Protein AF-A0A164J7E2-F1 (afdb_monomer)

Structure (mmCIF, N/CA/C/O backbone):
data_AF-A0A164J7E2-F1
#
_entry.id   AF-A0A164J7E2-F1
#
loop_
_atom_site.group_PDB
_atom_site.id
_atom_site.type_symbol
_atom_site.label_atom_id
_atom_site.label_alt_id
_atom_site.label_comp_id
_atom_site.label_asym_id
_atom_site.label_entity_id
_atom_site.label_seq_id
_atom_site.pdbx_PDB_ins_code
_atom_site.Cartn_x
_atom_site.Cartn_y
_atom_site.Cartn_z
_atom_site.occupancy
_atom_site.B_iso_or_equiv
_atom_site.auth_seq_id
_atom_site.auth_comp_id
_atom_site.auth_asym_id
_atom_site.auth_atom_id
_atom_site.pdbx_PDB_model_num
ATOM 1 N N . MET A 1 1 ? 14.884 -13.771 1.945 1.00 51.38 1 MET A N 1
ATOM 2 C CA . MET A 1 1 ? 15.454 -13.353 0.646 1.00 51.38 1 MET A CA 1
ATOM 3 C C . MET A 1 1 ? 16.962 -13.498 0.748 1.00 51.38 1 MET A C 1
ATOM 5 O O . MET A 1 1 ? 17.575 -12.821 1.556 1.00 51.38 1 MET A O 1
ATOM 9 N N . SER A 1 2 ? 17.540 -14.481 0.060 1.00 50.62 2 SER A N 1
ATOM 10 C CA . SER A 1 2 ? 18.939 -14.895 0.243 1.00 50.62 2 SER A CA 1
ATOM 11 C C . SER A 1 2 ? 19.849 -14.176 -0.755 1.00 50.62 2 SER A C 1
ATOM 13 O O . SER A 1 2 ? 19.930 -14.617 -1.896 1.00 50.62 2 SER A O 1
ATOM 15 N N . GLY A 1 3 ? 20.509 -13.084 -0.353 1.00 62.22 3 GLY A N 1
ATOM 16 C CA . GLY A 1 3 ? 21.633 -12.474 -1.091 1.00 62.22 3 GLY A CA 1
ATOM 17 C C . GLY A 1 3 ? 21.361 -12.003 -2.530 1.00 62.22 3 GLY A C 1
ATOM 18 O O . GLY A 1 3 ? 22.309 -11.760 -3.272 1.00 62.22 3 GLY A O 1
ATOM 19 N N . LYS A 1 4 ? 20.093 -11.903 -2.953 1.00 75.19 4 LYS A N 1
ATOM 20 C CA . LYS A 1 4 ? 19.704 -11.430 -4.291 1.00 75.19 4 LYS A CA 1
ATOM 21 C C . LYS A 1 4 ? 19.742 -9.901 -4.333 1.00 75.19 4 LYS A C 1
ATOM 23 O O . LYS A 1 4 ? 19.302 -9.250 -3.388 1.00 75.19 4 LYS A O 1
ATOM 28 N N . LEU A 1 5 ? 20.228 -9.335 -5.437 1.00 79.31 5 LEU A N 1
ATOM 29 C CA . LEU A 1 5 ? 20.336 -7.887 -5.608 1.00 79.31 5 LEU A CA 1
ATOM 30 C C . LEU A 1 5 ? 18.949 -7.233 -5.698 1.00 79.31 5 LEU A C 1
ATOM 32 O O . LEU A 1 5 ? 18.083 -7.663 -6.462 1.00 79.31 5 LEU A O 1
ATOM 36 N N . VAL A 1 6 ? 18.767 -6.147 -4.950 1.00 82.56 6 VAL A N 1
ATOM 37 C CA . VAL A 1 6 ? 17.617 -5.250 -5.060 1.00 82.56 6 VAL A CA 1
ATOM 38 C C . VAL A 1 6 ? 18.150 -3.865 -5.387 1.00 82.56 6 VAL A C 1
ATOM 40 O O . VAL A 1 6 ? 18.946 -3.313 -4.636 1.00 82.56 6 VAL A O 1
ATOM 43 N N . SER A 1 7 ? 17.711 -3.293 -6.506 1.00 83.81 7 SER A N 1
ATOM 44 C CA . SER A 1 7 ? 18.141 -1.960 -6.924 1.00 83.81 7 SER A CA 1
ATOM 45 C C . SER A 1 7 ? 16.985 -1.162 -7.511 1.00 83.81 7 SER A C 1
ATOM 47 O O . SER A 1 7 ? 16.140 -1.700 -8.228 1.00 83.81 7 SER A O 1
ATOM 49 N N . TRP A 1 8 ? 16.982 0.147 -7.252 1.00 87.06 8 TRP A N 1
ATOM 50 C CA . TRP A 1 8 ? 16.060 1.080 -7.901 1.00 87.06 8 TRP A CA 1
ATOM 51 C C . TRP A 1 8 ? 16.302 1.177 -9.413 1.00 87.06 8 TRP A C 1
ATOM 53 O O . TRP A 1 8 ? 15.359 1.390 -10.172 1.00 87.06 8 TRP A O 1
ATOM 63 N N . THR A 1 9 ? 17.534 0.926 -9.868 1.00 88.12 9 THR A N 1
ATOM 64 C CA . THR A 1 9 ? 17.877 0.917 -11.300 1.00 88.12 9 THR A CA 1
ATOM 65 C C . THR A 1 9 ? 17.051 -0.107 -12.075 1.00 88.12 9 THR A C 1
ATOM 67 O O . THR A 1 9 ? 16.649 0.163 -13.202 1.00 88.12 9 THR A O 1
ATOM 70 N N . HIS A 1 10 ? 16.689 -1.236 -11.451 1.00 88.62 10 HIS A N 1
ATOM 71 C CA . HIS A 1 10 ? 15.801 -2.229 -12.060 1.00 88.62 10 HIS A CA 1
ATOM 72 C C . HIS A 1 10 ? 14.439 -1.621 -12.429 1.00 88.62 10 HIS A C 1
ATOM 74 O O . HIS A 1 10 ? 13.878 -1.944 -13.471 1.00 88.62 10 HIS A O 1
ATOM 80 N N . VAL A 1 11 ? 13.907 -0.721 -11.596 1.00 89.38 11 VAL A N 1
ATOM 81 C CA . VAL A 1 11 ? 12.614 -0.053 -11.820 1.00 89.38 11 VAL A CA 1
ATOM 82 C C . VAL A 1 11 ? 12.722 0.993 -12.931 1.00 89.38 11 VAL A C 1
ATOM 84 O O . VAL A 1 11 ? 11.822 1.102 -13.763 1.00 89.38 11 VAL A O 1
ATOM 87 N N . GLU A 1 12 ? 13.826 1.741 -12.974 1.00 90.19 12 GLU A N 1
ATOM 88 C CA . GLU A 1 12 ? 14.102 2.712 -14.041 1.00 90.19 12 GLU A CA 1
ATOM 89 C C . GLU A 1 12 ? 14.220 2.019 -15.403 1.00 90.19 12 GLU A C 1
ATOM 91 O O . GLU A 1 12 ? 13.608 2.451 -16.383 1.00 90.19 12 GLU A O 1
ATOM 96 N N . GLU A 1 13 ? 14.939 0.896 -15.453 1.00 89.38 13 GLU A N 1
ATOM 97 C CA . GLU A 1 13 ? 15.078 0.077 -16.655 1.00 89.38 13 GLU A CA 1
ATOM 98 C C . GLU A 1 13 ? 13.760 -0.564 -17.089 1.00 89.38 13 GLU A C 1
ATOM 100 O O . GLU A 1 13 ? 13.445 -0.570 -18.284 1.00 89.38 13 GLU A O 1
ATOM 105 N N . LEU A 1 14 ? 12.965 -1.057 -16.134 1.00 89.31 14 LEU A N 1
ATOM 106 C CA . LEU A 1 14 ? 11.624 -1.576 -16.390 1.00 89.31 14 LEU A CA 1
ATOM 107 C C . LEU A 1 14 ? 10.741 -0.511 -17.043 1.00 89.31 14 LEU A C 1
ATOM 109 O O . LEU A 1 14 ? 10.098 -0.772 -18.058 1.00 89.31 14 LEU A O 1
ATOM 113 N N . PHE A 1 15 ? 10.742 0.703 -16.489 1.00 89.31 15 PHE A N 1
ATOM 114 C CA . PHE A 1 15 ? 9.940 1.809 -16.997 1.00 89.31 15 PHE A CA 1
ATOM 115 C C . PHE A 1 15 ? 10.389 2.267 -18.389 1.00 89.31 15 PHE A C 1
ATOM 117 O O . PHE A 1 15 ? 9.543 2.505 -19.254 1.00 89.31 15 PHE A O 1
ATOM 124 N N . ALA A 1 16 ? 11.700 2.372 -18.622 1.00 87.81 16 ALA A N 1
ATOM 125 C CA . ALA A 1 16 ? 12.252 2.736 -19.926 1.00 87.81 16 ALA A CA 1
ATOM 126 C C . ALA A 1 16 ? 11.895 1.698 -20.999 1.00 87.81 16 ALA A C 1
ATOM 128 O O . ALA A 1 16 ? 11.473 2.065 -22.096 1.00 87.81 16 ALA A O 1
ATOM 129 N N . THR A 1 17 ? 12.003 0.413 -20.653 1.00 86.25 17 THR A N 1
ATOM 130 C CA . THR A 1 17 ? 11.639 -0.706 -21.528 1.00 86.25 17 THR A CA 1
ATOM 131 C C . THR A 1 17 ? 10.149 -0.667 -21.861 1.00 86.25 17 THR A C 1
ATOM 133 O O . THR A 1 17 ? 9.793 -0.560 -23.034 1.00 86.25 17 THR A O 1
ATOM 136 N N . ASP A 1 18 ? 9.274 -0.649 -20.850 1.00 84.31 18 ASP A N 1
ATOM 137 C CA . ASP A 1 18 ? 7.820 -0.695 -21.052 1.00 84.31 18 ASP A CA 1
ATOM 138 C C . ASP A 1 18 ? 7.307 0.522 -21.838 1.00 84.31 18 ASP A C 1
ATOM 140 O O . ASP A 1 18 ? 6.465 0.388 -22.728 1.00 84.31 18 ASP A O 1
ATOM 144 N N . SER A 1 19 ? 7.875 1.705 -21.581 1.00 80.44 19 SER A N 1
ATOM 145 C CA . SER A 1 19 ? 7.527 2.950 -22.282 1.00 80.44 19 SER A CA 1
ATOM 146 C C . SER A 1 19 ? 7.999 3.003 -23.732 1.00 80.44 19 SER A C 1
ATOM 148 O O . SER A 1 19 ? 7.447 3.772 -24.517 1.00 80.44 19 SER A O 1
ATOM 150 N N . SER A 1 20 ? 9.008 2.209 -24.093 1.00 75.25 20 SER A N 1
ATOM 151 C CA . SER A 1 20 ? 9.518 2.130 -25.465 1.00 75.25 20 SER A CA 1
ATOM 152 C C . SER A 1 20 ? 8.748 1.142 -26.350 1.00 75.25 20 SER A C 1
ATOM 154 O O . SER A 1 20 ? 8.968 1.114 -27.562 1.00 75.25 20 SER A O 1
ATOM 156 N N . THR A 1 21 ? 7.813 0.373 -25.777 1.00 67.50 21 THR A N 1
ATOM 157 C CA . THR A 1 21 ? 7.003 -0.613 -26.503 1.00 67.50 21 THR A CA 1
ATOM 158 C C . THR A 1 21 ? 6.198 0.045 -27.627 1.00 67.50 21 THR A C 1
ATOM 160 O O . THR A 1 21 ? 5.387 0.955 -27.419 1.00 67.50 21 THR A O 1
ATOM 163 N N . VAL A 1 22 ? 6.427 -0.429 -28.854 1.00 53.50 22 VAL A N 1
ATOM 164 C CA . VAL A 1 22 ? 5.832 0.122 -30.075 1.00 53.50 22 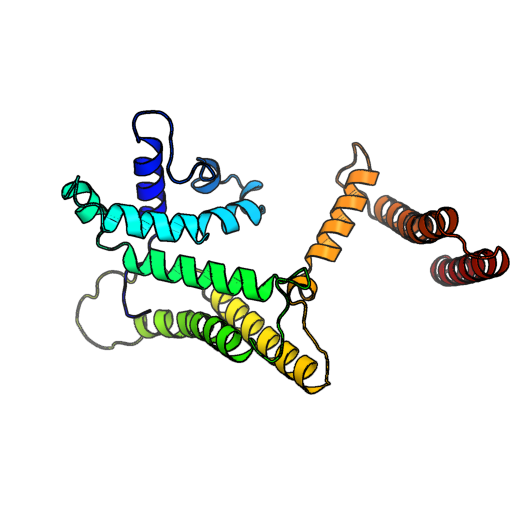VAL A CA 1
ATOM 165 C C . VAL A 1 22 ? 4.319 -0.107 -30.067 1.00 53.50 22 VAL A C 1
ATOM 167 O O . VAL A 1 22 ? 3.852 -1.240 -30.011 1.00 53.50 22 VAL A O 1
ATOM 170 N N . GLY A 1 23 ? 3.546 0.980 -30.147 1.00 58.81 23 GLY A N 1
ATOM 171 C CA . GLY A 1 23 ? 2.079 0.940 -30.231 1.00 58.81 23 GLY A CA 1
ATOM 172 C C . GLY A 1 23 ? 1.333 1.598 -29.067 1.00 58.81 23 GLY A C 1
ATOM 173 O O . GLY A 1 23 ? 0.106 1.613 -29.084 1.00 58.81 23 GLY A O 1
ATOM 174 N N . GLY A 1 24 ? 2.034 2.156 -28.070 1.00 60.53 24 GLY A N 1
ATOM 175 C CA . GLY A 1 24 ? 1.408 2.868 -26.941 1.00 60.53 24 GLY A CA 1
ATOM 176 C C . GLY A 1 24 ? 0.642 1.967 -25.962 1.00 60.53 24 GLY A C 1
ATOM 177 O O . GLY A 1 24 ? 0.014 2.460 -25.028 1.00 60.53 24 GLY A O 1
ATOM 178 N N . LEU A 1 25 ? 0.702 0.650 -26.165 1.00 64.06 25 LEU A N 1
ATOM 179 C CA . LEU A 1 25 ? 0.149 -0.377 -25.289 1.00 64.06 25 LEU A CA 1
ATOM 180 C C . LEU A 1 25 ? 1.228 -0.794 -24.285 1.00 64.06 25 LEU A C 1
ATOM 182 O O . LEU A 1 25 ? 1.896 -1.808 -24.456 1.00 64.06 25 LEU A O 1
ATOM 186 N N . GLN A 1 26 ? 1.413 0.032 -23.258 1.00 70.56 26 GLN A N 1
ATOM 187 C CA . GLN A 1 26 ? 2.272 -0.286 -22.115 1.00 70.56 26 GLN A CA 1
ATOM 188 C C . GLN A 1 26 ? 1.666 -1.444 -21.315 1.00 70.56 26 GLN A C 1
ATOM 190 O O . GLN A 1 26 ? 0.463 -1.425 -21.023 1.00 70.56 26 GLN A O 1
ATOM 195 N N . ALA A 1 27 ? 2.483 -2.423 -20.916 1.00 71.31 27 ALA A N 1
ATOM 196 C CA . ALA A 1 27 ? 2.014 -3.528 -20.084 1.00 71.31 27 ALA A CA 1
ATOM 197 C C . ALA A 1 27 ? 1.620 -3.034 -18.681 1.00 71.31 27 ALA A C 1
ATOM 199 O O . ALA A 1 27 ? 0.690 -3.572 -18.074 1.00 71.31 27 ALA A O 1
ATOM 200 N N . CYS A 1 28 ? 2.252 -1.958 -18.189 1.00 72.44 28 CYS A N 1
ATOM 201 C CA . CYS A 1 28 ? 1.842 -1.274 -16.968 1.00 72.44 28 CYS A CA 1
ATOM 202 C C . CYS A 1 28 ? 1.452 0.189 -17.224 1.00 72.44 28 CYS A C 1
ATOM 204 O O . CYS A 1 28 ? 2.167 1.125 -16.873 1.00 72.44 28 CYS A O 1
ATOM 206 N N . SER A 1 29 ? 0.235 0.407 -17.728 1.00 72.44 29 SER A N 1
ATOM 207 C CA . SER A 1 29 ? -0.301 1.747 -18.034 1.00 72.44 29 SER A CA 1
ATOM 208 C C . SER A 1 29 ? -0.429 2.704 -16.832 1.00 72.44 29 SER A C 1
ATOM 210 O O . SER A 1 29 ? -0.828 3.856 -16.996 1.00 72.44 29 SER A O 1
ATOM 212 N N . ARG A 1 30 ? -0.204 2.220 -15.603 1.00 77.31 30 ARG A N 1
ATOM 213 C CA . ARG A 1 30 ? -0.284 3.027 -14.374 1.00 77.31 30 ARG A CA 1
ATOM 214 C C . ARG A 1 30 ? 1.047 3.678 -14.020 1.00 77.31 30 ARG A C 1
ATOM 216 O O . ARG A 1 30 ? 1.038 4.717 -13.363 1.00 77.31 30 ARG A O 1
ATOM 223 N N . LEU A 1 31 ? 2.165 3.100 -14.458 1.00 84.19 31 LEU A N 1
ATOM 224 C CA . LEU A 1 31 ? 3.473 3.695 -14.237 1.00 84.19 31 LEU A CA 1
ATOM 225 C C . LEU A 1 31 ? 3.649 4.890 -15.172 1.00 84.19 31 LEU A C 1
ATOM 227 O O . LEU A 1 31 ? 3.428 4.830 -16.375 1.00 84.19 31 LEU A O 1
ATOM 231 N N . THR A 1 32 ? 4.048 6.008 -14.586 1.00 85.31 32 THR A N 1
ATOM 232 C CA . THR A 1 32 ? 4.283 7.276 -15.283 1.00 85.31 32 THR A CA 1
ATOM 233 C C . THR A 1 32 ? 5.601 7.866 -14.794 1.00 85.31 32 THR A C 1
ATOM 235 O O . THR A 1 32 ? 6.064 7.472 -13.720 1.00 85.31 32 THR A O 1
ATOM 238 N N . PRO A 1 33 ? 6.187 8.862 -15.483 1.00 87.19 33 PRO A N 1
ATOM 239 C CA . PRO A 1 33 ? 7.458 9.458 -15.058 1.00 87.19 33 PRO A CA 1
ATOM 240 C C . PRO A 1 33 ? 7.441 9.998 -13.619 1.00 87.19 33 PRO A C 1
ATOM 242 O O . PRO A 1 33 ? 8.465 10.020 -12.945 1.00 87.19 33 PRO A O 1
ATOM 245 N N . VAL A 1 34 ? 6.260 10.379 -13.118 1.00 90.19 34 VAL A N 1
ATOM 246 C CA . VAL A 1 34 ? 6.045 10.850 -11.741 1.00 90.19 34 VAL A CA 1
ATOM 247 C C . VAL A 1 34 ? 6.335 9.769 -10.690 1.00 90.19 34 VAL A C 1
ATOM 249 O O . VAL A 1 34 ? 6.686 10.101 -9.561 1.00 90.19 34 VAL A O 1
ATOM 252 N N . HIS A 1 35 ? 6.200 8.491 -11.045 1.00 89.62 35 HIS A N 1
ATOM 253 C CA . HIS A 1 35 ? 6.513 7.366 -10.162 1.00 89.62 35 HIS A CA 1
ATOM 254 C C . HIS A 1 35 ? 8.020 7.158 -10.002 1.00 89.62 35 HIS A C 1
ATOM 256 O O . HIS A 1 35 ? 8.469 6.764 -8.930 1.00 89.62 35 HIS A O 1
ATOM 262 N N . ILE A 1 36 ? 8.785 7.442 -11.058 1.00 89.81 36 ILE A N 1
ATOM 263 C CA . ILE A 1 36 ? 10.236 7.250 -11.087 1.00 89.81 36 ILE A CA 1
ATOM 264 C C . ILE A 1 36 ? 10.955 8.471 -10.507 1.00 89.81 36 ILE A C 1
ATOM 266 O O . ILE A 1 36 ? 11.858 8.346 -9.682 1.00 89.81 36 ILE A O 1
ATOM 270 N N . HIS A 1 37 ? 10.506 9.669 -10.884 1.00 89.44 37 HIS A N 1
ATOM 271 C CA . HIS A 1 37 ? 11.103 10.935 -10.464 1.00 89.44 37 HIS A CA 1
ATOM 272 C C . HIS A 1 37 ? 10.055 11.859 -9.813 1.00 89.44 37 HIS A C 1
ATOM 274 O O . HIS A 1 37 ? 9.650 12.867 -10.403 1.00 89.44 37 HIS A O 1
ATOM 280 N N . PRO A 1 38 ? 9.588 11.538 -8.590 1.00 90.38 38 PRO A N 1
ATOM 281 C CA . PRO A 1 38 ? 8.583 12.336 -7.901 1.00 90.38 38 PRO A CA 1
ATOM 282 C C . PRO A 1 38 ? 9.152 13.665 -7.382 1.00 90.38 38 PRO A C 1
ATOM 284 O O . PRO A 1 38 ? 10.222 13.729 -6.770 1.00 90.38 38 PRO A O 1
ATOM 287 N N . THR A 1 39 ? 8.374 14.738 -7.523 1.00 91.88 39 THR A N 1
ATOM 288 C CA . THR A 1 39 ? 8.617 16.012 -6.824 1.00 91.88 39 THR A CA 1
ATOM 289 C C . THR A 1 39 ? 8.418 15.868 -5.309 1.00 91.88 39 THR A C 1
ATOM 291 O O . THR A 1 39 ? 7.776 14.932 -4.837 1.00 91.88 39 THR A O 1
ATOM 294 N N . ASN A 1 40 ? 8.891 16.835 -4.515 1.00 88.81 40 ASN A N 1
ATOM 295 C CA . ASN A 1 40 ? 8.758 16.797 -3.049 1.00 88.81 40 ASN A CA 1
ATOM 296 C C . ASN A 1 40 ? 7.308 16.636 -2.560 1.00 88.81 40 ASN A C 1
ATOM 298 O O . ASN A 1 40 ? 7.068 15.935 -1.584 1.00 88.81 40 ASN A O 1
ATOM 302 N N . MET A 1 41 ? 6.333 17.242 -3.246 1.00 84.12 41 MET A N 1
ATOM 303 C CA . MET A 1 41 ? 4.918 17.050 -2.906 1.00 84.12 41 MET A CA 1
ATOM 304 C C . MET A 1 41 ? 4.416 15.654 -3.290 1.00 84.12 41 MET A C 1
ATOM 306 O O . MET A 1 41 ? 3.614 15.069 -2.570 1.00 84.12 41 MET A O 1
ATOM 310 N N . GLN A 1 42 ? 4.896 15.110 -4.409 1.00 89.25 42 GLN A N 1
ATOM 311 C CA . GLN A 1 42 ? 4.522 13.779 -4.890 1.00 89.25 42 GLN A CA 1
ATOM 312 C C . GLN A 1 42 ? 5.135 12.659 -4.042 1.00 89.25 42 GLN A C 1
ATOM 314 O O . GLN A 1 42 ? 4.490 11.632 -3.877 1.00 89.25 42 GLN A O 1
ATOM 319 N N . LYS A 1 43 ? 6.303 12.869 -3.417 1.00 88.00 43 LYS A N 1
ATOM 320 C CA . LYS A 1 43 ? 6.893 11.920 -2.450 1.00 88.00 43 LYS A CA 1
ATOM 321 C C . LYS A 1 43 ? 5.972 11.614 -1.264 1.00 88.00 43 LYS A C 1
ATOM 323 O O . LYS A 1 43 ? 6.035 10.527 -0.709 1.00 88.00 43 LYS A O 1
ATOM 328 N N . MET A 1 44 ? 5.089 12.549 -0.905 1.00 85.06 44 MET A N 1
ATOM 329 C CA . MET A 1 44 ? 4.095 12.361 0.158 1.00 85.06 44 MET A CA 1
ATOM 330 C C . MET A 1 44 ? 2.840 11.608 -0.311 1.00 85.06 44 MET A C 1
ATOM 332 O O . MET A 1 44 ? 1.951 11.332 0.491 1.00 85.06 44 MET A O 1
ATOM 336 N N . ASN A 1 45 ? 2.723 11.298 -1.605 1.00 89.00 45 ASN A N 1
ATOM 337 C CA . ASN A 1 45 ? 1.576 10.587 -2.146 1.00 89.00 45 ASN A CA 1
ATOM 338 C C . ASN A 1 45 ? 1.798 9.072 -2.075 1.00 89.00 45 ASN A C 1
ATOM 340 O O . ASN A 1 45 ? 2.384 8.469 -2.975 1.00 89.00 45 ASN A O 1
ATOM 344 N N . VAL A 1 46 ? 1.241 8.456 -1.032 1.00 89.38 46 VAL A N 1
ATOM 345 C CA . VAL A 1 46 ? 1.293 7.003 -0.798 1.00 89.38 46 VAL A CA 1
ATOM 346 C C . VAL A 1 46 ? 0.758 6.203 -1.992 1.00 89.38 46 VAL A C 1
ATOM 348 O O . VAL A 1 46 ? 1.245 5.110 -2.260 1.00 89.38 46 VAL A O 1
ATOM 351 N N . SER A 1 47 ? -0.189 6.749 -2.766 1.00 90.69 47 SER A N 1
ATOM 352 C CA . SER A 1 47 ? -0.711 6.060 -3.952 1.00 90.69 47 SER A CA 1
ATOM 353 C C . SER A 1 47 ? 0.345 5.858 -5.036 1.00 90.69 47 SER A C 1
ATOM 355 O O . SER A 1 47 ? 0.241 4.878 -5.766 1.00 90.69 47 SER A O 1
ATOM 357 N N . LEU A 1 48 ? 1.320 6.762 -5.181 1.00 92.12 48 LEU A N 1
ATOM 358 C CA . LEU A 1 48 ? 2.395 6.585 -6.163 1.00 92.12 48 LEU A CA 1
ATOM 359 C C . LEU A 1 48 ? 3.320 5.450 -5.717 1.00 92.12 48 LEU A C 1
ATOM 361 O O . LEU A 1 48 ? 3.596 4.540 -6.491 1.00 92.12 48 LEU A O 1
ATOM 365 N N . ALA A 1 49 ? 3.722 5.448 -4.444 1.00 91.69 49 ALA A N 1
ATOM 366 C CA . ALA A 1 49 ? 4.558 4.387 -3.886 1.00 91.69 49 ALA A CA 1
ATOM 367 C C . ALA A 1 49 ? 3.877 3.008 -3.975 1.00 91.69 49 ALA A C 1
ATOM 369 O O . ALA A 1 49 ? 4.485 2.051 -4.448 1.00 91.69 49 ALA A O 1
ATOM 370 N N . ALA A 1 50 ? 2.593 2.920 -3.609 1.00 92.56 50 ALA A N 1
ATOM 371 C CA . ALA A 1 50 ? 1.824 1.677 -3.683 1.00 92.56 50 ALA A CA 1
ATOM 372 C C . ALA A 1 50 ? 1.667 1.151 -5.122 1.00 92.56 50 ALA A C 1
ATOM 374 O O . ALA A 1 50 ? 1.589 -0.054 -5.331 1.00 92.56 50 ALA A O 1
ATOM 375 N N . GLN A 1 51 ? 1.625 2.035 -6.126 1.00 92.62 51 GLN A N 1
ATOM 376 C CA . GLN A 1 51 ? 1.568 1.622 -7.532 1.00 92.62 51 GLN A CA 1
ATOM 377 C C . GLN A 1 51 ? 2.907 1.057 -8.020 1.00 92.62 51 GLN A C 1
ATOM 379 O O . GLN A 1 51 ? 2.902 0.051 -8.731 1.00 92.62 51 GLN A O 1
ATOM 384 N N . VAL A 1 52 ? 4.036 1.647 -7.607 1.00 92.69 52 VAL A N 1
ATOM 385 C CA . VAL A 1 52 ? 5.379 1.122 -7.921 1.00 92.69 52 VAL A CA 1
ATOM 386 C C . VAL A 1 52 ? 5.586 -0.254 -7.302 1.00 92.69 52 VAL A C 1
ATOM 388 O O . VAL A 1 52 ? 5.995 -1.179 -7.992 1.00 92.69 52 VAL A O 1
ATOM 391 N N . LEU A 1 53 ? 5.252 -0.406 -6.022 1.00 92.00 53 LEU A N 1
ATOM 392 C CA . LEU A 1 53 ? 5.466 -1.636 -5.253 1.00 92.00 53 LEU A CA 1
ATOM 393 C C . LEU A 1 53 ? 4.333 -2.656 -5.437 1.00 92.00 53 LEU A C 1
ATOM 395 O O . LEU A 1 53 ? 4.098 -3.481 -4.565 1.00 92.00 53 LEU A O 1
ATOM 399 N N . SER A 1 54 ? 3.589 -2.576 -6.541 1.00 93.38 54 SER A N 1
ATOM 400 C CA . SER A 1 54 ? 2.406 -3.407 -6.758 1.00 93.38 54 SER A CA 1
ATOM 401 C C . SER A 1 54 ? 2.743 -4.767 -7.364 1.00 93.38 54 SER A C 1
ATOM 403 O O . SER A 1 54 ? 3.721 -4.933 -8.099 1.00 93.38 54 SER A O 1
ATOM 405 N N . LYS A 1 55 ? 1.839 -5.732 -7.166 1.00 93.25 55 LYS A N 1
ATOM 406 C CA . LYS A 1 55 ? 1.930 -7.056 -7.798 1.00 93.25 55 LYS A CA 1
ATOM 407 C C . LYS A 1 55 ? 2.065 -6.996 -9.325 1.00 93.25 55 LYS A C 1
ATOM 409 O O . LYS A 1 55 ? 2.841 -7.757 -9.888 1.00 93.25 55 LYS A O 1
ATOM 414 N N . SER A 1 56 ? 1.377 -6.065 -9.994 1.00 92.50 56 SER A N 1
ATOM 415 C CA . SER A 1 56 ? 1.482 -5.906 -11.453 1.00 92.50 56 SER A CA 1
ATOM 416 C C . SER A 1 56 ? 2.887 -5.529 -11.921 1.00 92.50 56 SER A C 1
ATOM 418 O O . SER A 1 56 ? 3.306 -5.963 -12.988 1.00 92.50 56 SER A O 1
ATOM 420 N N . VAL A 1 57 ? 3.624 -4.744 -11.131 1.00 92.06 57 VAL A N 1
ATOM 421 C CA . VAL A 1 57 ? 5.008 -4.371 -11.455 1.00 92.06 57 VAL A CA 1
ATOM 422 C C . VAL A 1 57 ? 5.944 -5.555 -11.216 1.00 92.06 57 VAL A C 1
ATOM 424 O O . VAL A 1 57 ? 6.804 -5.836 -12.047 1.00 92.06 57 VAL A O 1
ATOM 427 N N . ALA A 1 58 ? 5.728 -6.314 -10.139 1.00 93.19 58 ALA A N 1
ATOM 428 C CA . ALA A 1 58 ? 6.465 -7.552 -9.895 1.00 93.19 58 ALA A CA 1
ATOM 429 C C . ALA A 1 58 ? 6.237 -8.603 -11.001 1.00 93.19 58 ALA A C 1
ATOM 431 O O . ALA A 1 58 ? 7.176 -9.245 -11.469 1.00 93.19 58 ALA A O 1
ATOM 432 N N . ASP A 1 59 ? 4.999 -8.751 -11.472 1.00 91.62 59 ASP A N 1
ATOM 433 C CA . ASP A 1 59 ? 4.673 -9.649 -12.582 1.00 91.62 59 ASP A CA 1
ATOM 434 C C . ASP A 1 59 ? 5.312 -9.187 -13.901 1.00 91.62 59 ASP A C 1
ATOM 436 O O . ASP A 1 59 ? 5.690 -10.025 -14.719 1.00 91.62 59 ASP A O 1
ATOM 440 N N . LEU A 1 60 ? 5.514 -7.878 -14.084 1.00 90.25 60 LEU A N 1
ATOM 441 C CA . LEU A 1 60 ? 6.200 -7.335 -15.253 1.00 90.25 60 LEU A CA 1
ATOM 442 C C . LEU A 1 60 ? 7.701 -7.665 -15.257 1.00 90.25 60 LEU A C 1
ATOM 444 O O . LEU A 1 60 ? 8.233 -8.052 -16.297 1.00 90.25 60 LEU A O 1
ATOM 448 N N . PHE A 1 61 ? 8.370 -7.606 -14.098 1.00 91.56 61 PHE A N 1
ATOM 449 C CA . PHE A 1 61 ? 9.745 -8.110 -13.963 1.00 91.56 61 PHE A CA 1
ATOM 450 C C . PHE A 1 61 ? 9.842 -9.581 -14.377 1.00 91.56 61 PHE A C 1
ATOM 452 O O . PHE A 1 61 ? 10.724 -9.967 -15.147 1.00 91.56 61 PHE A O 1
ATOM 459 N N . ARG A 1 62 ? 8.893 -10.407 -13.921 1.00 91.25 62 ARG A N 1
ATOM 460 C CA . ARG A 1 62 ? 8.831 -11.821 -14.301 1.00 91.25 62 ARG A CA 1
ATOM 461 C C . ARG A 1 62 ? 8.592 -12.008 -15.796 1.00 91.25 62 ARG A C 1
ATOM 463 O O . ARG A 1 62 ? 9.226 -12.876 -16.397 1.00 91.25 62 ARG A O 1
ATOM 470 N N . TYR A 1 63 ? 7.684 -11.230 -16.379 1.00 89.81 63 TYR A N 1
ATOM 471 C CA . TYR A 1 63 ? 7.360 -11.282 -17.802 1.00 89.81 63 TYR A CA 1
ATOM 472 C C . TYR A 1 63 ? 8.605 -11.029 -18.656 1.00 89.81 63 TYR A C 1
ATOM 474 O O . TYR A 1 63 ? 8.994 -11.905 -19.425 1.00 89.81 63 TYR A O 1
ATOM 482 N N . TYR A 1 64 ? 9.307 -9.912 -18.441 1.00 87.94 64 TYR A N 1
ATOM 483 C CA . TYR A 1 64 ? 10.496 -9.585 -19.234 1.00 87.94 64 TYR A CA 1
ATOM 484 C C . TYR A 1 64 ? 11.656 -10.562 -19.022 1.00 87.94 64 TYR A C 1
ATOM 486 O O . TYR A 1 64 ? 12.360 -10.884 -19.974 1.00 87.94 64 TYR A O 1
ATOM 494 N N . ARG A 1 65 ? 11.818 -11.115 -17.815 1.00 89.06 65 ARG A N 1
ATOM 495 C CA . ARG A 1 65 ? 12.842 -12.135 -17.540 1.00 89.06 65 ARG A CA 1
ATOM 496 C C . ARG A 1 65 ? 12.545 -13.494 -18.191 1.00 89.06 65 ARG A C 1
ATOM 498 O O . ARG A 1 65 ? 13.468 -14.259 -18.446 1.00 89.06 65 ARG A O 1
ATOM 505 N N . THR A 1 66 ? 11.273 -13.832 -18.417 1.00 87.31 66 THR A N 1
ATOM 506 C CA . THR A 1 66 ? 10.853 -15.134 -18.988 1.00 87.31 66 THR A CA 1
ATOM 507 C C . THR A 1 66 ? 10.498 -15.070 -20.475 1.00 87.31 66 THR A C 1
ATOM 509 O O . THR A 1 66 ? 10.190 -16.098 -21.083 1.00 87.31 66 THR A O 1
ATOM 512 N N . GLN A 1 67 ? 10.579 -13.882 -21.074 1.00 81.62 67 GLN A N 1
ATOM 513 C CA . GLN A 1 67 ? 10.367 -13.657 -22.496 1.00 81.62 67 GLN A CA 1
ATOM 514 C C . GLN A 1 67 ? 11.369 -14.484 -23.319 1.00 81.62 67 GLN A C 1
ATOM 516 O O . GLN A 1 67 ? 12.578 -14.385 -23.135 1.00 81.62 67 GLN A O 1
ATOM 521 N N . THR A 1 68 ? 10.868 -15.306 -24.244 1.00 76.19 68 THR A N 1
ATOM 522 C CA . THR A 1 68 ? 11.717 -16.137 -25.127 1.00 76.19 68 THR A CA 1
ATOM 523 C C . THR A 1 68 ? 12.011 -15.455 -26.470 1.00 76.19 68 THR A C 1
ATOM 525 O O . THR A 1 68 ? 12.949 -15.832 -27.163 1.00 76.19 68 THR A O 1
ATOM 528 N N . GLU A 1 69 ? 11.219 -14.445 -26.838 1.00 79.06 69 GLU A N 1
ATOM 529 C CA . GLU A 1 69 ? 11.315 -13.749 -28.129 1.00 79.06 69 GLU A CA 1
ATOM 530 C C . GLU A 1 69 ? 12.536 -12.822 -28.231 1.00 79.06 69 GLU A C 1
ATOM 532 O O . GLU A 1 69 ? 13.052 -12.623 -29.328 1.00 79.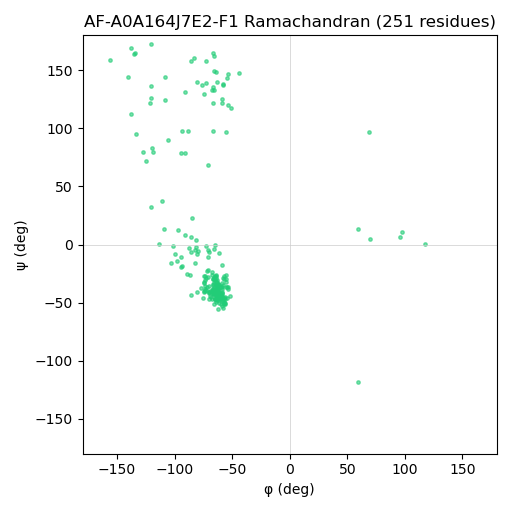06 69 GLU A O 1
ATOM 537 N N . ASP A 1 70 ? 13.022 -12.300 -27.101 1.00 80.56 70 ASP A N 1
ATOM 538 C CA . ASP A 1 70 ? 14.183 -11.409 -27.034 1.00 80.56 70 ASP A CA 1
ATOM 539 C C . ASP A 1 70 ? 15.144 -11.850 -25.907 1.00 80.56 70 ASP A C 1
ATOM 541 O O . ASP A 1 70 ? 14.951 -11.499 -24.736 1.00 80.56 70 ASP A O 1
ATOM 545 N N . PRO A 1 71 ? 16.180 -12.644 -26.240 1.00 80.56 71 PRO A N 1
ATOM 546 C CA . PRO A 1 71 ? 17.166 -13.112 -25.270 1.00 80.56 71 PRO A CA 1
ATOM 547 C C . PRO A 1 71 ? 18.023 -11.994 -24.663 1.00 80.56 71 PRO A C 1
ATOM 549 O O . PRO A 1 71 ? 18.488 -12.145 -23.532 1.00 80.56 71 PRO A O 1
ATOM 552 N N . GLU A 1 72 ? 18.245 -10.885 -25.380 1.00 83.62 72 GLU A N 1
ATOM 553 C CA . GLU A 1 72 ? 19.003 -9.747 -24.845 1.00 83.62 72 GLU A CA 1
ATOM 554 C C . GLU A 1 72 ? 18.192 -9.042 -23.761 1.00 83.62 72 GLU A C 1
ATOM 556 O O . GLU A 1 72 ? 18.719 -8.733 -22.691 1.00 83.62 72 GLU A O 1
ATOM 561 N N . LEU A 1 73 ? 16.889 -8.867 -23.988 1.00 82.75 73 LEU A N 1
ATOM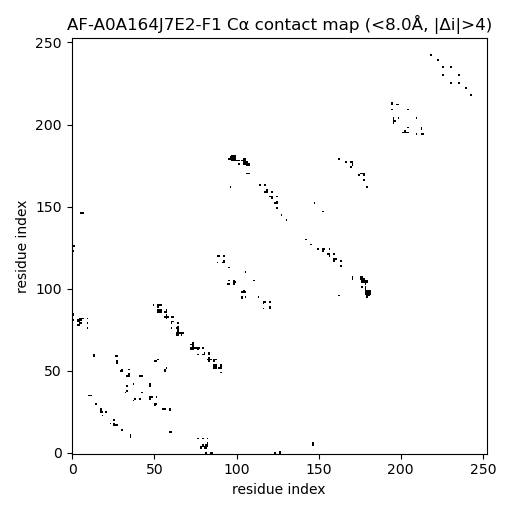 562 C CA . LEU A 1 73 ? 15.986 -8.315 -22.986 1.00 82.75 73 LEU A CA 1
ATOM 563 C C . LEU A 1 73 ? 15.902 -9.208 -21.744 1.00 82.75 73 LEU A C 1
ATOM 565 O O . LEU A 1 73 ? 16.034 -8.717 -20.624 1.00 82.75 73 LEU A O 1
ATOM 569 N N . ALA A 1 74 ? 15.758 -10.521 -21.926 1.00 83.00 74 ALA A N 1
ATOM 570 C CA . ALA A 1 74 ? 15.738 -11.464 -20.810 1.00 83.00 74 ALA A CA 1
ATOM 571 C C . ALA A 1 74 ? 17.045 -11.428 -19.996 1.00 83.00 74 ALA A C 1
ATOM 573 O O . ALA A 1 74 ? 17.013 -11.516 -18.766 1.00 83.00 74 ALA A O 1
ATOM 574 N N . LEU A 1 75 ? 18.194 -11.238 -20.661 1.00 85.31 75 LEU A N 1
ATOM 575 C CA . LEU A 1 75 ? 19.489 -11.090 -19.998 1.00 85.31 75 LEU A CA 1
ATOM 576 C C . LEU A 1 75 ? 19.562 -9.813 -19.149 1.00 85.31 75 LEU A C 1
ATOM 578 O O . LEU A 1 75 ? 20.103 -9.861 -18.045 1.00 85.31 75 LEU A O 1
ATOM 582 N N . ARG A 1 76 ? 18.976 -8.700 -19.616 1.00 85.25 76 ARG A N 1
ATOM 583 C CA . ARG A 1 76 ? 18.913 -7.437 -18.855 1.00 85.25 76 ARG A CA 1
ATOM 584 C C . ARG A 1 76 ? 18.129 -7.565 -17.550 1.00 85.25 76 ARG A C 1
ATOM 586 O O . ARG A 1 76 ? 18.488 -6.939 -16.561 1.00 85.25 76 ARG A O 1
ATOM 593 N N . PHE A 1 77 ? 17.092 -8.402 -17.527 1.00 87.31 77 PHE A N 1
ATOM 594 C CA . PHE A 1 77 ? 16.246 -8.621 -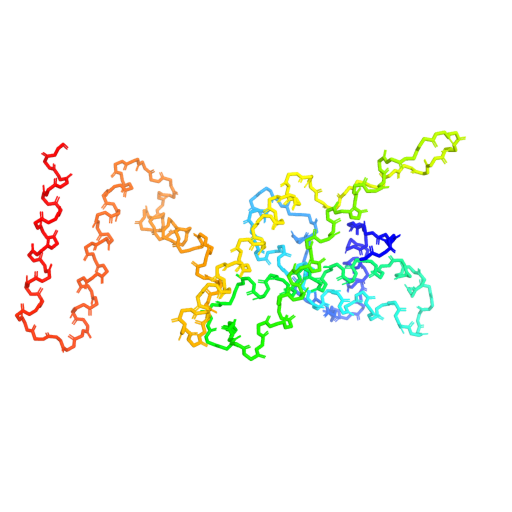16.348 1.00 87.31 77 PHE A CA 1
ATOM 595 C C . PHE A 1 77 ? 16.631 -9.865 -15.527 1.00 87.31 77 PHE A C 1
ATOM 597 O O . PHE A 1 77 ? 15.880 -10.297 -14.652 1.00 87.31 77 PHE A O 1
ATOM 604 N N . LYS A 1 78 ? 17.798 -10.470 -15.775 1.00 85.62 78 LYS A N 1
ATOM 605 C CA . LYS A 1 78 ? 18.212 -11.705 -15.091 1.00 85.62 78 LYS A CA 1
ATOM 606 C C . LYS A 1 78 ? 18.314 -11.534 -13.570 1.00 85.62 78 LYS A C 1
ATOM 608 O O . LYS A 1 78 ? 17.829 -12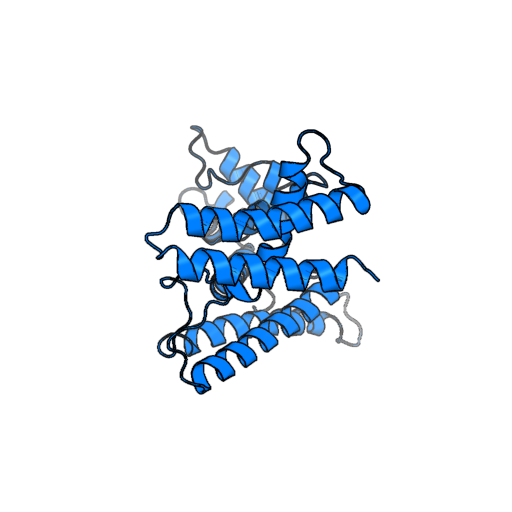.389 -12.830 1.00 85.62 78 LYS A O 1
ATOM 613 N N . ASP A 1 79 ? 18.871 -10.412 -13.119 1.00 85.62 79 ASP A N 1
ATOM 614 C CA . ASP A 1 79 ? 19.151 -10.147 -11.702 1.00 85.62 79 ASP A CA 1
ATOM 615 C C . ASP A 1 79 ? 17.992 -9.443 -10.967 1.00 85.62 79 ASP A C 1
ATOM 617 O O . ASP A 1 79 ? 18.117 -9.075 -9.800 1.00 85.62 79 ASP A O 1
ATOM 621 N N . THR A 1 80 ? 16.819 -9.294 -11.598 1.00 90.06 80 THR A N 1
ATOM 622 C CA . THR A 1 80 ? 15.665 -8.607 -10.985 1.00 90.06 80 THR A CA 1
ATOM 623 C C . THR A 1 80 ? 14.795 -9.510 -10.112 1.00 90.06 80 THR A C 1
ATOM 625 O O . THR A 1 80 ? 13.739 -9.086 -9.644 1.00 90.06 80 THR A O 1
ATOM 628 N N . GLU A 1 81 ? 15.206 -10.760 -9.877 1.00 90.44 81 GLU A N 1
ATOM 629 C CA . GLU A 1 81 ? 14.456 -11.711 -9.047 1.00 90.44 81 GLU A CA 1
ATOM 630 C C . GLU A 1 81 ? 14.303 -11.244 -7.600 1.00 90.44 81 GLU A C 1
ATOM 632 O O . GLU A 1 81 ? 13.209 -11.336 -7.049 1.00 90.44 81 GLU A O 1
ATOM 637 N N . GLY A 1 82 ? 15.357 -10.668 -7.013 1.00 88.56 82 GLY A N 1
ATOM 638 C CA . GLY A 1 82 ? 15.280 -10.095 -5.668 1.00 88.56 82 GLY A CA 1
ATOM 639 C C . GLY A 1 82 ? 14.264 -8.954 -5.588 1.00 88.56 82 GLY A C 1
ATOM 640 O O . GLY A 1 82 ? 13.453 -8.904 -4.666 1.00 88.56 82 GLY A O 1
ATOM 641 N N . THR A 1 83 ? 14.254 -8.065 -6.587 1.00 89.75 83 THR A N 1
ATOM 642 C CA . THR A 1 83 ? 13.294 -6.952 -6.663 1.00 89.75 83 THR A CA 1
ATOM 643 C C . THR A 1 83 ? 11.855 -7.440 -6.841 1.00 89.75 83 THR A C 1
ATOM 645 O O . THR A 1 83 ? 10.959 -6.917 -6.183 1.00 89.75 83 THR A O 1
ATOM 648 N N . GLU A 1 84 ? 11.621 -8.457 -7.678 1.00 93.00 84 GLU A N 1
ATOM 649 C CA . GLU A 1 84 ? 10.299 -9.079 -7.837 1.00 93.00 84 GLU A CA 1
ATOM 650 C C . GLU A 1 84 ? 9.781 -9.657 -6.513 1.00 93.00 84 GLU A C 1
ATOM 652 O O . GLU A 1 84 ? 8.648 -9.368 -6.119 1.00 93.00 84 GLU A O 1
ATOM 657 N N . GLU A 1 85 ? 10.594 -10.476 -5.836 1.00 91.50 85 GLU A N 1
ATOM 658 C CA . GLU A 1 85 ? 10.231 -11.105 -4.560 1.00 91.50 85 GLU A CA 1
ATOM 659 C C . GLU A 1 85 ? 9.911 -10.051 -3.498 1.00 91.50 85 GLU A C 1
ATOM 661 O O . GLU A 1 85 ? 8.892 -10.155 -2.810 1.00 91.50 85 GLU A O 1
ATOM 666 N N . LEU A 1 86 ? 10.741 -9.007 -3.405 1.00 90.56 86 LEU A N 1
ATOM 667 C CA . LEU A 1 86 ? 10.531 -7.912 -2.468 1.00 90.56 86 LEU A CA 1
ATOM 668 C C . LEU A 1 86 ? 9.240 -7.145 -2.758 1.00 90.56 86 LEU A C 1
ATOM 670 O O . LEU A 1 86 ? 8.472 -6.876 -1.837 1.00 90.56 86 LEU A O 1
ATOM 674 N N . PHE A 1 87 ? 8.972 -6.806 -4.020 1.00 93.00 87 PHE A N 1
ATOM 675 C CA . PHE A 1 87 ? 7.775 -6.046 -4.387 1.00 93.00 87 PHE A CA 1
ATOM 676 C C . PHE A 1 87 ? 6.505 -6.847 -4.108 1.00 93.00 87 PHE A C 1
ATOM 678 O O . PHE A 1 87 ? 5.541 -6.287 -3.593 1.00 93.00 87 PHE A O 1
ATOM 685 N N . ARG A 1 88 ? 6.505 -8.161 -4.377 1.00 94.81 88 ARG A N 1
ATOM 686 C CA . ARG A 1 88 ? 5.376 -9.024 -3.999 1.00 94.81 88 ARG A CA 1
ATOM 687 C C . ARG A 1 88 ? 5.181 -9.069 -2.490 1.00 94.81 88 ARG A C 1
ATOM 689 O O . ARG A 1 88 ? 4.059 -8.866 -2.037 1.00 94.81 88 ARG A O 1
ATOM 696 N N . LEU A 1 89 ? 6.254 -9.270 -1.724 1.00 93.81 89 LEU A N 1
ATOM 697 C CA . LEU A 1 89 ? 6.155 -9.328 -0.268 1.00 93.81 89 LEU A CA 1
ATOM 698 C C . LEU A 1 89 ? 5.631 -8.008 0.313 1.00 93.81 89 LEU A C 1
ATOM 700 O O . LEU A 1 89 ? 4.709 -8.022 1.124 1.00 93.81 89 LEU A O 1
ATOM 704 N N . ILE A 1 90 ? 6.165 -6.866 -0.131 1.00 93.12 90 ILE A N 1
ATOM 705 C CA . ILE A 1 90 ? 5.695 -5.552 0.323 1.00 93.12 90 ILE A CA 1
ATOM 706 C C . ILE A 1 90 ? 4.233 -5.323 -0.078 1.00 93.12 90 ILE A C 1
ATOM 708 O O . ILE A 1 90 ? 3.465 -4.833 0.749 1.00 93.12 90 ILE A O 1
ATOM 712 N N . ASN A 1 91 ? 3.829 -5.683 -1.303 1.00 95.62 91 ASN A N 1
ATOM 713 C CA . ASN A 1 91 ? 2.433 -5.582 -1.740 1.00 95.62 91 ASN A CA 1
ATOM 714 C C . ASN A 1 91 ? 1.507 -6.376 -0.812 1.00 95.62 91 ASN A C 1
ATOM 716 O O . ASN A 1 91 ? 0.516 -5.839 -0.320 1.00 95.62 91 ASN A O 1
ATOM 720 N N . ASP A 1 92 ? 1.840 -7.642 -0.567 1.00 95.31 92 ASP A N 1
ATOM 721 C CA . ASP A 1 92 ? 0.995 -8.549 0.204 1.00 95.31 92 ASP A CA 1
ATOM 722 C C . ASP A 1 92 ? 0.902 -8.100 1.669 1.00 95.31 92 ASP A C 1
ATOM 724 O O . ASP A 1 92 ? -0.195 -8.033 2.227 1.00 95.31 92 ASP A O 1
ATOM 728 N N . VAL A 1 93 ? 2.019 -7.676 2.272 1.00 95.31 93 VAL A N 1
ATOM 729 C CA . VAL A 1 93 ? 2.019 -7.083 3.617 1.00 95.31 93 VAL A CA 1
ATOM 730 C C . VAL A 1 93 ? 1.193 -5.797 3.663 1.00 95.31 93 VAL A C 1
ATOM 732 O O . VAL A 1 93 ? 0.376 -5.625 4.571 1.00 95.31 93 VAL A O 1
ATOM 735 N N . PHE A 1 94 ? 1.348 -4.903 2.684 1.00 94.56 94 PHE A N 1
ATOM 736 C CA . PHE A 1 94 ? 0.578 -3.661 2.621 1.00 94.56 94 PHE A CA 1
ATOM 737 C C . PHE A 1 94 ? -0.930 -3.928 2.520 1.00 94.56 94 PHE A C 1
ATOM 739 O O . PHE A 1 94 ? -1.717 -3.285 3.219 1.00 94.56 94 PHE A O 1
ATOM 746 N N . ASP A 1 95 ? -1.341 -4.903 1.707 1.00 94.56 95 ASP A N 1
ATOM 747 C CA . ASP A 1 95 ? -2.743 -5.298 1.560 1.00 94.56 95 ASP A CA 1
ATOM 748 C C . ASP A 1 95 ? -3.301 -5.921 2.852 1.00 94.56 95 ASP A C 1
ATOM 750 O O . ASP A 1 95 ? -4.408 -5.565 3.277 1.00 94.56 95 ASP A O 1
ATOM 754 N N . ILE A 1 96 ? -2.527 -6.784 3.527 1.00 95.06 96 ILE A N 1
ATOM 755 C CA . ILE A 1 96 ? -2.896 -7.380 4.824 1.00 95.06 96 ILE A CA 1
ATOM 756 C C . ILE A 1 96 ? -3.069 -6.297 5.893 1.00 95.06 96 ILE A C 1
ATOM 758 O O . ILE A 1 96 ? -4.044 -6.329 6.646 1.00 95.06 96 ILE A O 1
ATOM 762 N N . MET A 1 97 ? -2.171 -5.312 5.956 1.00 94.50 97 MET A N 1
ATOM 763 C CA . MET A 1 97 ? -2.199 -4.236 6.956 1.00 94.50 97 MET A CA 1
ATOM 764 C C . MET A 1 97 ? -3.190 -3.107 6.620 1.00 94.50 97 MET A C 1
ATOM 766 O O . MET A 1 97 ? -3.449 -2.239 7.455 1.00 94.50 97 MET A O 1
ATOM 770 N N . ASN A 1 98 ? -3.793 -3.116 5.427 1.00 94.56 98 ASN A N 1
ATOM 771 C CA . ASN A 1 98 ? -4.737 -2.092 4.971 1.00 94.56 98 ASN A CA 1
ATOM 772 C C . ASN A 1 98 ? -6.133 -2.660 4.636 1.00 94.56 98 ASN A C 1
ATOM 774 O O . ASN A 1 98 ? -6.859 -2.142 3.780 1.00 94.56 98 ASN A O 1
ATOM 778 N N . GLY A 1 99 ? -6.559 -3.707 5.349 1.00 93.38 99 GLY A N 1
ATOM 779 C CA . GLY A 1 99 ? -7.882 -4.317 5.228 1.00 93.38 99 GLY A CA 1
ATOM 780 C C . GLY A 1 99 ? -9.003 -3.387 5.705 1.00 93.38 99 GLY A C 1
ATOM 781 O O . GLY A 1 99 ? -9.278 -3.276 6.900 1.00 93.38 99 GLY A O 1
ATOM 782 N N . ARG A 1 100 ? -9.667 -2.685 4.774 1.00 90.12 100 ARG A N 1
ATOM 783 C CA . ARG A 1 100 ? -10.685 -1.652 5.088 1.00 90.12 100 ARG A CA 1
ATOM 784 C C . ARG A 1 100 ? -12.140 -2.118 5.011 1.00 90.12 100 ARG A C 1
ATOM 786 O O . ARG A 1 100 ? -13.031 -1.403 5.472 1.00 90.12 100 ARG A O 1
ATOM 793 N N . CYS A 1 101 ? -12.403 -3.270 4.406 1.00 90.12 101 CYS A N 1
ATOM 794 C CA . CYS A 1 101 ? -13.747 -3.811 4.217 1.00 90.12 101 CYS A CA 1
ATOM 795 C C . CYS A 1 101 ? -13.783 -5.298 4.569 1.00 90.12 101 CYS A C 1
ATOM 797 O O . CYS A 1 101 ? -12.746 -5.948 4.619 1.00 90.12 101 CYS A O 1
ATOM 799 N N . ARG A 1 102 ? -14.987 -5.850 4.763 1.00 87.69 102 ARG A N 1
ATOM 800 C CA . ARG A 1 102 ? -15.169 -7.251 5.178 1.00 87.69 102 ARG A CA 1
ATOM 801 C C . ARG A 1 102 ? -14.492 -8.264 4.248 1.00 87.69 102 ARG A C 1
ATOM 803 O O . ARG A 1 102 ? -14.040 -9.291 4.723 1.00 87.69 102 ARG A O 1
ATOM 810 N N . LYS A 1 103 ? -14.405 -7.967 2.946 1.00 88.56 103 LYS A N 1
ATOM 811 C CA . LYS A 1 103 ? -13.730 -8.832 1.961 1.00 88.56 103 LYS A CA 1
ATOM 812 C C . LYS A 1 103 ? -12.224 -8.955 2.208 1.00 88.56 103 LYS A C 1
ATOM 814 O O . LYS A 1 103 ? -11.656 -9.991 1.907 1.00 88.56 103 LYS A O 1
ATOM 819 N N . ASN A 1 104 ? -11.615 -7.909 2.764 1.00 89.62 104 ASN A N 1
ATOM 820 C CA . ASN A 1 104 ? -10.181 -7.830 3.034 1.00 89.62 104 ASN A CA 1
ATOM 821 C C . ASN A 1 104 ? -9.899 -7.905 4.543 1.00 89.62 104 ASN A C 1
ATOM 823 O O . ASN A 1 104 ? -8.819 -7.530 4.988 1.00 89.62 104 ASN A O 1
ATOM 827 N N . ALA A 1 105 ? -10.892 -8.295 5.344 1.00 92.62 105 ALA A N 1
ATOM 828 C CA . ALA A 1 105 ? -10.720 -8.438 6.777 1.00 92.62 105 ALA A CA 1
ATOM 829 C C . ALA A 1 105 ? -9.8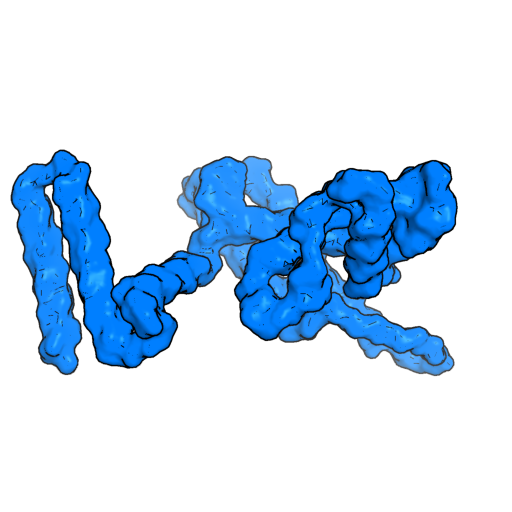80 -9.681 7.083 1.00 92.62 105 ALA A C 1
ATOM 831 O O . ALA A 1 105 ? -9.800 -10.604 6.274 1.00 92.62 105 ALA A O 1
ATOM 832 N N . ILE A 1 106 ? -9.261 -9.694 8.256 1.00 94.50 106 ILE A N 1
ATOM 833 C CA . ILE A 1 106 ? -8.595 -10.880 8.788 1.00 94.50 106 ILE A CA 1
ATOM 834 C C . ILE A 1 106 ? -9.609 -11.648 9.622 1.00 94.50 106 ILE A C 1
ATOM 836 O O . ILE A 1 106 ? -10.297 -11.050 10.446 1.00 94.50 106 ILE A O 1
ATOM 840 N N . SER A 1 107 ? -9.713 -12.949 9.403 1.00 94.12 107 SER A N 1
ATOM 841 C CA . SER A 1 107 ? -10.542 -13.878 10.164 1.00 94.12 107 SER A CA 1
ATOM 842 C C . SER A 1 107 ? -9.661 -14.958 10.789 1.00 94.12 107 SER A C 1
ATOM 844 O O . SER A 1 107 ? -8.477 -15.045 10.489 1.00 94.12 107 SER A O 1
ATOM 846 N N . ARG A 1 108 ? -10.218 -15.811 11.652 1.00 91.81 108 ARG A N 1
ATOM 847 C CA . ARG A 1 108 ? -9.437 -16.924 12.219 1.00 91.81 108 ARG A CA 1
ATOM 848 C C . ARG A 1 108 ? -8.986 -17.938 11.167 1.00 91.81 108 ARG A C 1
ATOM 850 O O . ARG A 1 108 ? -7.948 -18.557 11.354 1.00 91.81 108 ARG A O 1
ATOM 857 N N . ASP A 1 109 ? -9.749 -18.094 10.088 1.00 91.56 109 ASP A N 1
ATOM 858 C CA . ASP A 1 109 ? -9.509 -19.138 9.088 1.00 91.56 109 ASP A CA 1
ATOM 859 C C . ASP A 1 109 ? -8.294 -18.829 8.199 1.00 91.56 109 ASP A C 1
ATOM 861 O O . ASP A 1 109 ? -7.624 -19.739 7.724 1.00 91.56 109 ASP A O 1
ATOM 865 N N . ASP A 1 110 ? -8.009 -17.545 7.970 1.00 93.69 110 ASP A N 1
ATOM 866 C CA . ASP A 1 110 ? -6.946 -17.069 7.078 1.00 93.69 110 ASP A CA 1
ATOM 867 C C . ASP A 1 110 ? -5.810 -16.341 7.809 1.00 93.69 110 ASP A C 1
ATOM 869 O O . ASP A 1 110 ? -4.865 -15.883 7.164 1.00 93.69 110 ASP A O 1
ATOM 873 N N . TRP A 1 111 ? -5.894 -16.216 9.137 1.00 94.94 111 TRP A N 1
ATOM 874 C CA . TRP A 1 111 ? -4.920 -15.457 9.913 1.00 94.94 111 TRP A CA 1
ATOM 875 C C . TRP A 1 111 ? -3.525 -16.073 9.874 1.00 94.94 111 TRP A C 1
ATOM 877 O O . TRP A 1 111 ? -2.583 -15.343 9.595 1.00 94.94 111 TRP A O 1
ATOM 887 N N . GLU A 1 112 ? -3.395 -17.388 10.056 1.00 94.06 112 GLU A N 1
ATOM 888 C CA . GLU A 1 112 ? -2.082 -18.047 10.135 1.00 94.06 112 GLU A CA 1
ATOM 889 C C . GLU A 1 112 ? -1.232 -17.786 8.882 1.00 94.06 112 GLU A C 1
ATOM 891 O O . GLU A 1 112 ? -0.121 -17.276 8.967 1.00 94.06 112 GLU A O 1
ATOM 896 N N . GLY A 1 113 ? -1.804 -17.985 7.689 1.00 94.19 113 GLY A N 1
ATOM 897 C CA . GLY A 1 113 ? -1.085 -17.718 6.441 1.00 94.19 113 GLY A CA 1
ATOM 898 C C . GLY A 1 113 ? -0.774 -16.232 6.219 1.00 94.19 113 GLY A C 1
ATOM 899 O O . GLY A 1 113 ? 0.227 -15.895 5.594 1.00 94.19 113 GLY A O 1
ATOM 900 N N . LYS A 1 114 ? -1.610 -15.317 6.729 1.00 94.88 114 LYS A N 1
ATOM 901 C CA . LYS A 1 114 ? -1.323 -13.873 6.687 1.00 94.88 114 LYS A CA 1
ATOM 902 C C . LYS A 1 114 ? -0.231 -13.487 7.684 1.00 94.88 114 LYS A C 1
ATOM 904 O O . LYS A 1 114 ? 0.571 -12.611 7.374 1.00 94.88 114 LYS A O 1
ATOM 909 N N . LYS A 1 115 ? -0.200 -14.129 8.850 1.00 94.81 115 LYS A N 1
ATOM 910 C CA . LYS A 1 115 ? 0.814 -13.942 9.886 1.00 94.81 115 LYS A CA 1
ATOM 911 C C . LYS A 1 115 ? 2.190 -14.363 9.376 1.00 94.81 115 LYS A C 1
ATOM 913 O O . LYS A 1 115 ? 3.106 -13.552 9.457 1.00 94.81 115 LYS A O 1
ATOM 918 N N . ASP A 1 116 ? 2.293 -15.514 8.711 1.00 94.19 116 ASP A N 1
ATOM 919 C CA . ASP A 1 116 ? 3.535 -15.961 8.064 1.00 94.19 116 ASP A CA 1
ATOM 920 C C . ASP A 1 116 ? 4.088 -14.905 7.090 1.00 94.19 116 ASP A C 1
ATOM 922 O O . ASP A 1 116 ? 5.268 -14.561 7.116 1.00 94.19 116 ASP A O 1
ATOM 926 N N . VAL A 1 117 ? 3.224 -14.331 6.243 1.00 93.75 117 VAL A N 1
ATOM 927 C CA . VAL A 1 117 ? 3.617 -13.285 5.279 1.00 93.75 117 VAL A CA 1
ATOM 928 C C . VAL A 1 117 ? 4.116 -12.020 5.984 1.00 93.75 117 VAL A C 1
ATOM 930 O O . VAL A 1 117 ? 5.089 -11.410 5.539 1.00 93.75 117 VAL A O 1
ATOM 933 N N . LEU A 1 118 ? 3.475 -11.623 7.084 1.00 92.88 118 LEU A N 1
ATOM 934 C CA . LEU A 1 118 ? 3.911 -10.487 7.894 1.00 92.88 118 LEU A CA 1
ATOM 935 C C . LEU A 1 118 ? 5.282 -10.751 8.533 1.00 92.88 118 LEU A C 1
ATOM 937 O O . LEU A 1 118 ? 6.172 -9.902 8.447 1.00 92.88 118 LEU A O 1
ATOM 941 N N . GLU A 1 119 ? 5.474 -11.930 9.123 1.00 91.81 119 GLU A N 1
ATOM 942 C CA . GLU A 1 119 ? 6.728 -12.333 9.765 1.00 91.81 119 GLU A CA 1
ATOM 943 C C . GLU A 1 119 ? 7.885 -12.410 8.760 1.00 91.81 119 GLU A C 1
ATOM 945 O O . GLU A 1 119 ? 8.980 -11.923 9.051 1.00 91.81 119 GLU A O 1
ATOM 950 N N . LEU A 1 120 ? 7.641 -12.880 7.530 1.00 88.56 120 LEU A N 1
ATOM 951 C CA . LEU A 1 120 ? 8.646 -12.889 6.460 1.00 88.56 120 LEU A CA 1
ATOM 952 C C . LEU A 1 120 ? 9.260 -11.506 6.194 1.00 88.56 120 LEU A C 1
ATOM 954 O O . LEU A 1 120 ? 10.461 -11.415 5.928 1.00 88.56 120 LEU A O 1
ATOM 958 N N . LEU A 1 121 ? 8.475 -10.426 6.282 1.00 85.19 121 LEU A N 1
ATOM 959 C CA . LEU A 1 121 ? 8.986 -9.067 6.078 1.00 85.19 121 LEU A CA 1
ATOM 960 C C . LEU A 1 121 ? 9.825 -8.580 7.270 1.00 85.19 121 LEU A C 1
ATOM 962 O O . LEU A 1 121 ? 10.740 -7.778 7.084 1.00 85.19 121 LEU A O 1
ATOM 966 N N . THR A 1 122 ? 9.579 -9.092 8.480 1.00 82.56 122 THR A N 1
ATOM 967 C CA . THR A 1 122 ? 10.374 -8.731 9.669 1.00 82.56 122 THR A CA 1
ATOM 968 C C . THR A 1 122 ? 11.816 -9.239 9.603 1.00 82.56 122 THR A C 1
ATOM 970 O O . THR A 1 122 ? 12.707 -8.603 10.165 1.00 82.56 122 THR A O 1
ATOM 973 N N . HIS A 1 123 ? 12.066 -10.317 8.856 1.00 80.00 123 HIS A N 1
ATOM 974 C CA . HIS A 1 123 ? 13.399 -10.898 8.670 1.00 80.00 123 HIS A CA 1
ATOM 975 C C . HIS A 1 123 ? 14.271 -10.164 7.638 1.00 80.00 123 HIS A C 1
ATOM 977 O O . HIS A 1 123 ? 15.448 -10.494 7.493 1.00 80.00 123 HIS A O 1
ATOM 983 N N . ILE A 1 124 ? 13.740 -9.160 6.925 1.00 72.44 124 ILE A N 1
ATOM 984 C CA . ILE A 1 124 ? 14.544 -8.361 5.984 1.00 72.44 124 ILE A CA 1
ATOM 985 C C . ILE A 1 124 ? 15.651 -7.593 6.717 1.00 72.44 124 ILE A C 1
ATOM 987 O O . ILE A 1 124 ? 16.793 -7.601 6.267 1.00 72.44 124 ILE A O 1
ATOM 991 N N . ASP A 1 125 ? 15.335 -7.009 7.874 1.00 61.56 125 ASP A N 1
ATOM 992 C CA . ASP A 1 125 ? 16.277 -6.245 8.708 1.00 61.56 125 ASP A CA 1
ATOM 993 C C . ASP A 1 125 ? 17.484 -7.104 9.142 1.00 61.56 125 ASP A C 1
ATOM 995 O O . ASP A 1 125 ? 18.638 -6.686 9.069 1.00 61.56 125 ASP A O 1
ATOM 999 N N . GLU A 1 126 ? 17.232 -8.368 9.498 1.00 57.59 126 GLU A N 1
ATOM 1000 C CA . GLU A 1 126 ? 18.271 -9.330 9.888 1.00 57.59 126 GLU A CA 1
ATOM 1001 C C . GLU A 1 126 ? 19.186 -9.682 8.704 1.00 57.59 126 GLU A C 1
ATOM 1003 O O . GLU A 1 126 ? 20.401 -9.772 8.869 1.00 57.59 126 GLU A O 1
ATOM 1008 N N . SER A 1 127 ? 18.631 -9.804 7.493 1.00 54.66 127 SER A N 1
ATOM 1009 C CA . SER A 1 127 ? 19.409 -10.096 6.281 1.00 54.66 127 SER A CA 1
ATOM 1010 C C . SER A 1 127 ? 20.283 -8.936 5.791 1.00 54.66 127 SER A C 1
ATOM 1012 O O . SER A 1 127 ? 21.277 -9.184 5.111 1.00 54.66 127 SER A O 1
ATOM 1014 N N . GLU A 1 128 ? 19.958 -7.692 6.156 1.00 55.03 128 GLU A N 1
ATOM 1015 C CA . GLU A 1 128 ? 20.774 -6.513 5.834 1.00 55.03 128 GLU A CA 1
ATOM 1016 C C . GLU A 1 128 ? 21.885 -6.258 6.874 1.00 55.03 128 GLU A C 1
ATOM 1018 O O . GLU A 1 128 ? 22.938 -5.712 6.538 1.00 55.03 128 GLU A O 1
ATOM 1023 N N . CYS A 1 129 ? 21.699 -6.705 8.123 1.00 46.75 129 CYS A N 1
ATOM 1024 C CA . CYS A 1 129 ? 22.688 -6.570 9.201 1.00 46.75 129 CYS A CA 1
ATOM 1025 C C . CYS A 1 129 ? 23.877 -7.543 9.068 1.00 46.75 129 CYS A C 1
ATOM 1027 O O . CYS A 1 129 ? 25.006 -7.179 9.386 1.00 46.75 129 CYS A O 1
ATOM 1029 N N . TYR A 1 130 ? 23.670 -8.749 8.520 1.00 46.16 130 TYR A N 1
ATOM 1030 C CA . TYR A 1 130 ? 24.747 -9.735 8.299 1.00 46.16 130 TYR A CA 1
ATOM 1031 C C . TYR A 1 130 ? 25.815 -9.310 7.269 1.00 46.16 130 TYR A C 1
ATOM 1033 O O . TYR A 1 130 ? 26.802 -10.019 7.088 1.00 46.16 130 TYR A O 1
ATOM 1041 N N . GLY A 1 131 ? 25.658 -8.159 6.608 1.00 44.97 131 GLY A N 1
ATOM 1042 C CA . GLY A 1 131 ? 26.707 -7.561 5.780 1.00 44.97 131 GLY A CA 1
ATOM 1043 C C . GLY A 1 131 ? 27.768 -6.764 6.556 1.00 44.97 131 GLY A C 1
ATOM 1044 O O . GLY A 1 131 ? 28.689 -6.250 5.928 1.00 44.97 131 GLY A O 1
ATOM 1045 N N . TRP A 1 132 ? 27.645 -6.635 7.885 1.00 44.28 132 TRP A N 1
ATOM 1046 C CA . TRP A 1 132 ? 28.528 -5.796 8.710 1.00 44.28 132 TRP A CA 1
ATOM 1047 C C . TRP A 1 132 ? 29.585 -6.555 9.523 1.00 44.28 132 TRP A C 1
ATOM 1049 O O . TRP A 1 132 ? 30.562 -5.932 9.929 1.00 44.28 132 TRP A O 1
ATOM 1059 N N . ASP A 1 133 ? 29.450 -7.872 9.703 1.00 43.41 133 ASP A N 1
ATOM 1060 C CA . ASP A 1 133 ? 30.374 -8.669 10.521 1.00 43.41 133 ASP A CA 1
ATOM 1061 C C . ASP A 1 133 ? 31.063 -9.765 9.696 1.00 43.41 133 ASP A C 1
ATOM 1063 O O . ASP A 1 133 ? 30.657 -10.925 9.717 1.00 43.41 133 ASP A O 1
ATOM 1067 N N . PHE A 1 134 ? 32.144 -9.405 9.000 1.00 46.09 134 PHE A N 1
ATOM 1068 C CA . PHE A 1 134 ? 33.228 -10.344 8.697 1.00 46.09 134 PHE A CA 1
ATOM 1069 C C . PHE A 1 134 ? 34.583 -9.652 8.882 1.00 46.09 134 PHE A C 1
ATOM 1071 O O . PHE A 1 134 ? 34.944 -8.730 8.150 1.00 46.09 134 PHE A O 1
ATOM 1078 N N . GLU A 1 135 ? 35.313 -10.109 9.901 1.00 46.38 135 GLU A N 1
ATOM 1079 C CA . GLU A 1 135 ? 36.724 -9.812 10.130 1.00 46.38 135 GLU A CA 1
ATOM 1080 C C . GLU A 1 135 ? 37.616 -10.412 9.024 1.00 46.38 135 GLU A C 1
ATOM 1082 O O . GLU A 1 135 ? 37.343 -11.484 8.484 1.00 46.38 135 GLU A O 1
ATOM 1087 N N . ASP A 1 136 ? 38.721 -9.704 8.779 1.00 43.72 136 ASP A N 1
ATOM 1088 C CA . ASP A 1 136 ? 39.945 -10.081 8.063 1.00 43.72 136 ASP A CA 1
ATOM 1089 C C . ASP A 1 136 ? 39.906 -10.320 6.536 1.00 43.72 136 ASP A C 1
ATOM 1091 O O . ASP A 1 136 ? 39.762 -11.423 6.014 1.00 43.72 136 ASP A O 1
ATOM 1095 N N . GLY A 1 137 ? 40.290 -9.262 5.811 1.00 44.75 137 GLY A N 1
ATOM 1096 C CA . GLY A 1 137 ? 41.389 -9.383 4.844 1.00 44.75 137 GLY A CA 1
ATOM 1097 C C . GLY A 1 137 ? 41.049 -9.654 3.379 1.00 44.75 137 GLY A C 1
ATOM 1098 O O . GLY A 1 137 ? 41.975 -9.833 2.590 1.00 44.75 137 GLY A O 1
ATOM 1099 N N . PHE A 1 138 ? 39.778 -9.641 2.979 1.00 44.69 138 PHE A N 1
ATOM 1100 C CA . PHE A 1 138 ? 39.397 -9.660 1.563 1.00 44.69 138 PHE A CA 1
ATOM 1101 C C . PHE A 1 138 ? 38.574 -8.420 1.212 1.00 44.69 138 PHE A C 1
ATOM 1103 O O . PHE A 1 138 ? 37.563 -8.152 1.857 1.00 44.69 138 PHE A O 1
ATOM 1110 N N . ASP A 1 139 ? 39.013 -7.677 0.189 1.00 40.84 139 ASP A N 1
ATOM 1111 C CA . ASP A 1 139 ? 38.269 -6.566 -0.414 1.00 40.84 139 ASP A CA 1
ATOM 1112 C C . ASP A 1 139 ? 36.885 -7.066 -0.852 1.00 40.84 139 ASP A C 1
ATOM 1114 O O . ASP A 1 139 ? 36.717 -7.684 -1.907 1.00 40.84 139 ASP A O 1
ATOM 1118 N N . CYS A 1 140 ? 35.887 -6.838 -0.003 1.00 46.34 140 CYS A N 1
ATOM 1119 C CA . CYS A 1 140 ? 34.499 -7.119 -0.316 1.00 46.34 140 CYS A CA 1
ATOM 1120 C C . CYS A 1 140 ? 33.991 -6.010 -1.256 1.00 46.34 140 CYS A C 1
ATOM 1122 O O . CYS A 1 140 ? 34.304 -4.835 -1.026 1.00 46.34 140 CYS A O 1
ATOM 1124 N N . PRO A 1 141 ? 33.220 -6.329 -2.314 1.00 43.72 141 PRO A N 1
ATOM 1125 C CA . PRO A 1 141 ? 32.571 -5.307 -3.128 1.00 43.72 141 PRO A CA 1
ATOM 1126 C C . PRO A 1 141 ? 31.753 -4.369 -2.227 1.00 43.72 141 PRO A C 1
ATOM 1128 O O . PRO A 1 141 ? 31.217 -4.832 -1.218 1.00 43.72 141 PRO A O 1
ATOM 1131 N N . PRO A 1 142 ? 31.642 -3.069 -2.557 1.00 44.84 142 PRO A N 1
ATOM 1132 C CA . PRO A 1 142 ? 30.943 -2.110 -1.713 1.00 44.84 142 PRO A CA 1
ATOM 1133 C C . PRO A 1 142 ? 29.531 -2.618 -1.427 1.00 44.84 142 PRO A C 1
ATOM 1135 O O . PRO A 1 142 ? 28.753 -2.849 -2.354 1.00 44.84 142 PRO A O 1
ATOM 1138 N N . LEU A 1 143 ? 29.235 -2.820 -0.140 1.00 55.34 143 LEU A N 1
ATOM 1139 C CA . LEU A 1 143 ? 27.921 -3.220 0.341 1.00 55.34 143 LEU A CA 1
ATOM 1140 C C . LEU A 1 143 ? 26.893 -2.256 -0.267 1.00 55.34 143 LEU A C 1
ATOM 1142 O O . LEU A 1 143 ? 26.972 -1.042 -0.056 1.00 55.34 143 LEU A O 1
ATOM 1146 N N . TYR A 1 144 ? 25.974 -2.778 -1.078 1.00 54.03 144 TYR A N 1
ATOM 1147 C CA . TYR A 1 144 ? 24.904 -1.963 -1.639 1.00 54.03 144 TYR A CA 1
ATOM 1148 C C . TYR A 1 144 ? 24.112 -1.335 -0.481 1.00 54.03 144 TYR A C 1
ATOM 1150 O O . TYR A 1 144 ? 23.876 -2.010 0.524 1.00 54.03 144 TYR A O 1
ATOM 1158 N N . PRO A 1 145 ? 23.728 -0.049 -0.575 1.00 60.22 145 PRO A N 1
ATOM 1159 C CA . PRO A 1 145 ? 22.944 0.581 0.474 1.00 60.22 145 PRO A CA 1
ATOM 1160 C C . PRO A 1 145 ? 21.640 -0.197 0.677 1.00 60.22 145 PRO A C 1
ATOM 1162 O O . PRO A 1 145 ? 20.996 -0.591 -0.297 1.00 60.22 145 PRO A O 1
ATOM 1165 N N . ALA A 1 146 ? 21.277 -0.396 1.944 1.00 65.56 146 ALA A N 1
ATOM 1166 C CA . ALA A 1 146 ? 20.013 -0.987 2.374 1.00 65.56 146 ALA A CA 1
ATOM 1167 C C . ALA A 1 146 ? 18.814 -0.427 1.592 1.00 65.56 146 ALA A C 1
ATOM 1169 O O . ALA A 1 146 ? 18.794 0.757 1.230 1.00 65.56 146 ALA A O 1
ATOM 1170 N N . PHE A 1 147 ? 17.789 -1.258 1.373 1.00 71.81 147 PHE A N 1
ATOM 1171 C CA . PHE A 1 147 ? 16.589 -0.850 0.630 1.00 71.81 147 PHE A CA 1
ATOM 1172 C C . PHE A 1 147 ? 15.897 0.362 1.274 1.00 71.81 147 PHE A C 1
ATOM 1174 O O . PHE A 1 147 ? 15.352 1.230 0.588 1.00 71.81 147 PHE A O 1
ATOM 1181 N N . ALA A 1 148 ? 15.939 0.436 2.604 1.00 79.38 148 ALA A N 1
ATOM 1182 C CA . ALA A 1 148 ? 15.443 1.556 3.384 1.00 79.38 148 ALA A CA 1
ATOM 1183 C C . ALA A 1 148 ? 16.416 1.894 4.520 1.00 79.38 148 ALA A C 1
ATOM 1185 O O . ALA A 1 148 ? 17.342 1.149 4.822 1.00 79.38 148 ALA A O 1
ATOM 1186 N N . SER A 1 149 ? 16.214 3.038 5.179 1.00 83.56 149 SER A N 1
ATOM 1187 C CA . SER A 1 149 ? 17.031 3.375 6.349 1.00 83.56 149 SER A CA 1
ATOM 1188 C C . SER A 1 149 ? 16.808 2.369 7.484 1.00 83.56 149 SER A C 1
ATOM 1190 O O . SER A 1 149 ? 15.684 1.903 7.680 1.00 83.56 149 SER A O 1
ATOM 1192 N N . THR A 1 150 ? 17.833 2.115 8.301 1.00 80.50 150 THR A N 1
ATOM 1193 C CA . THR A 1 150 ? 17.737 1.239 9.485 1.00 80.50 150 THR A CA 1
ATOM 1194 C C . THR A 1 150 ? 16.596 1.651 10.418 1.00 80.50 150 THR A C 1
ATOM 1196 O O . THR A 1 150 ? 15.886 0.811 10.968 1.00 80.50 150 THR A O 1
ATOM 1199 N N . LEU A 1 151 ? 16.346 2.960 10.563 1.00 85.06 151 LEU A N 1
ATOM 1200 C CA . LEU A 1 151 ? 15.212 3.462 11.343 1.00 85.06 151 LEU A CA 1
ATOM 1201 C C . LEU A 1 151 ? 13.866 3.062 10.720 1.00 85.06 151 LEU A C 1
ATOM 1203 O O . LEU A 1 151 ? 12.934 2.693 11.431 1.00 85.06 151 LEU A O 1
ATOM 1207 N N . THR A 1 152 ? 13.751 3.134 9.394 1.00 86.69 152 THR A N 1
ATOM 1208 C CA . THR A 1 152 ? 12.546 2.713 8.671 1.00 86.69 152 THR A CA 1
ATOM 1209 C C . THR A 1 152 ? 12.286 1.222 8.861 1.00 86.69 152 THR A C 1
ATOM 1211 O O . THR A 1 152 ? 11.158 0.859 9.178 1.00 86.69 152 THR A O 1
ATOM 1214 N N . LEU A 1 153 ? 13.309 0.377 8.719 1.00 84.88 153 LEU A N 1
ATOM 1215 C CA . LEU A 1 153 ? 13.178 -1.079 8.841 1.00 84.88 153 LEU A CA 1
ATOM 1216 C C . LEU A 1 153 ? 12.844 -1.515 10.267 1.00 84.88 153 LEU A C 1
ATOM 1218 O O . LEU A 1 153 ? 11.877 -2.245 10.476 1.00 84.88 153 LEU A O 1
ATOM 1222 N N . SER A 1 154 ? 13.556 -0.979 11.257 1.00 85.19 154 SER A N 1
ATOM 1223 C CA . SER A 1 154 ? 13.259 -1.230 12.672 1.00 85.19 154 SER A CA 1
ATOM 1224 C C . SER A 1 154 ? 11.846 -0.775 13.061 1.00 85.19 154 SER A C 1
ATOM 1226 O O . SER A 1 154 ? 11.110 -1.515 13.714 1.00 85.19 154 SER A O 1
ATOM 1228 N N . THR A 1 155 ? 11.409 0.406 12.609 1.00 89.44 155 THR A N 1
ATOM 1229 C CA . THR A 1 155 ? 10.044 0.900 12.874 1.00 89.44 155 THR A CA 1
ATOM 1230 C C . THR A 1 155 ? 8.989 0.050 12.166 1.00 89.44 155 THR A C 1
ATOM 1232 O O . THR A 1 155 ? 7.930 -0.229 12.733 1.00 89.44 155 THR A O 1
ATOM 1235 N N . LEU A 1 156 ? 9.271 -0.393 10.939 1.00 90.44 156 LEU A N 1
ATOM 1236 C CA . LEU A 1 156 ? 8.403 -1.290 10.185 1.00 90.44 156 LEU A CA 1
ATOM 1237 C C . LEU A 1 156 ? 8.238 -2.628 10.916 1.00 90.44 156 LEU A C 1
ATOM 1239 O O . LEU A 1 156 ? 7.107 -3.064 11.118 1.00 90.44 156 LEU A O 1
ATOM 1243 N N . ARG A 1 157 ? 9.335 -3.216 11.407 1.00 90.56 157 ARG A N 1
ATOM 1244 C CA . ARG A 1 157 ? 9.325 -4.438 12.224 1.00 90.56 157 ARG A CA 1
ATOM 1245 C C . ARG A 1 157 ? 8.450 -4.281 13.463 1.00 90.56 157 ARG A C 1
ATOM 1247 O O . ARG A 1 157 ? 7.561 -5.098 13.685 1.00 90.56 157 ARG A O 1
ATOM 1254 N N . VAL A 1 158 ? 8.647 -3.210 14.235 1.00 92.50 158 VAL A N 1
ATOM 1255 C CA . VAL A 1 158 ? 7.822 -2.929 15.423 1.00 92.50 158 VAL A CA 1
ATOM 1256 C C . VAL A 1 158 ? 6.344 -2.805 15.049 1.00 92.50 158 VAL A C 1
ATOM 1258 O O . VAL A 1 158 ? 5.489 -3.358 15.737 1.00 92.50 158 VAL A O 1
ATOM 1261 N N . THR A 1 159 ? 6.031 -2.121 13.946 1.00 94.56 159 THR A N 1
ATOM 1262 C CA . THR A 1 159 ? 4.646 -1.925 13.486 1.00 94.56 159 THR A CA 1
ATOM 1263 C C . THR A 1 159 ? 3.985 -3.248 13.094 1.00 94.56 159 THR A C 1
ATOM 1265 O O . THR A 1 159 ? 2.824 -3.483 13.434 1.00 94.56 159 THR A O 1
ATOM 1268 N N . ILE A 1 160 ? 4.717 -4.123 12.403 1.00 94.88 160 ILE A N 1
ATOM 1269 C CA . ILE A 1 160 ? 4.229 -5.438 11.981 1.00 94.88 160 ILE A CA 1
ATOM 1270 C C . ILE A 1 160 ? 3.974 -6.330 13.194 1.00 94.88 160 ILE A C 1
ATOM 1272 O O . ILE A 1 160 ? 2.864 -6.835 13.335 1.00 94.88 160 ILE A O 1
ATOM 1276 N N . LEU A 1 161 ? 4.950 -6.455 14.097 1.00 94.94 161 LEU A N 1
ATOM 1277 C CA . LEU A 1 161 ? 4.813 -7.266 15.311 1.00 94.94 161 LEU A CA 1
ATOM 1278 C C . LEU A 1 161 ? 3.656 -6.769 16.186 1.00 94.94 161 LEU A C 1
ATOM 1280 O O . LEU A 1 161 ? 2.803 -7.552 16.584 1.00 94.94 161 LEU A O 1
ATOM 1284 N N . SER A 1 162 ? 3.536 -5.450 16.364 1.00 96.31 162 SER A N 1
ATOM 1285 C CA . SER A 1 162 ? 2.405 -4.859 17.094 1.00 96.31 162 SER A CA 1
ATOM 1286 C C . SER A 1 162 ? 1.057 -5.162 16.427 1.00 96.31 162 SER A C 1
ATOM 1288 O O . SER A 1 162 ? 0.046 -5.330 17.102 1.00 96.31 162 SER A O 1
ATOM 1290 N N . THR A 1 163 ? 1.017 -5.217 15.092 1.00 96.44 163 THR A N 1
ATOM 1291 C CA . THR A 1 163 ? -0.203 -5.569 14.351 1.00 96.44 163 THR A CA 1
ATOM 1292 C C . THR A 1 163 ? -0.555 -7.040 14.542 1.00 96.44 163 THR A C 1
ATOM 1294 O O . THR A 1 163 ? -1.733 -7.345 14.717 1.00 96.44 163 THR A O 1
ATOM 1297 N N . ILE A 1 164 ? 0.442 -7.930 14.536 1.00 96.56 164 ILE A N 1
ATOM 1298 C CA . ILE A 1 164 ? 0.268 -9.359 14.820 1.00 96.56 164 ILE A CA 1
ATOM 1299 C C . ILE A 1 164 ? -0.327 -9.542 16.217 1.00 96.56 164 ILE A C 1
ATOM 1301 O O . ILE A 1 164 ? -1.399 -10.132 16.333 1.00 96.56 164 ILE A O 1
ATOM 1305 N N . ASP A 1 165 ? 0.291 -8.945 17.238 1.00 97.06 165 ASP A N 1
ATOM 1306 C CA . ASP A 1 165 ? -0.158 -9.053 18.631 1.00 97.06 165 ASP A CA 1
ATOM 1307 C C . ASP A 1 165 ? -1.604 -8.560 18.810 1.00 97.06 165 ASP A C 1
ATOM 1309 O O . ASP A 1 165 ? -2.431 -9.229 19.432 1.00 97.06 165 ASP A O 1
ATOM 1313 N N . LEU A 1 166 ? -1.949 -7.413 18.211 1.00 96.94 166 LEU A N 1
ATOM 1314 C CA . LEU A 1 166 ? -3.307 -6.863 18.272 1.00 96.94 166 LEU A CA 1
ATOM 1315 C C . LEU A 1 166 ? -4.337 -7.752 17.568 1.00 96.94 166 LEU A C 1
ATOM 1317 O O . LEU A 1 166 ? -5.476 -7.865 18.025 1.00 96.94 166 LEU A O 1
ATOM 1321 N N . VAL A 1 167 ? -3.979 -8.350 16.432 1.00 96.94 167 VAL A N 1
ATOM 1322 C CA . VAL A 1 167 ? -4.881 -9.255 15.712 1.00 96.94 167 VAL A CA 1
ATOM 1323 C C . VAL A 1 167 ? -5.077 -10.544 16.509 1.00 96.94 167 VAL A C 1
ATOM 1325 O O . VAL A 1 167 ? -6.225 -10.962 16.670 1.00 96.94 167 VAL A O 1
ATOM 1328 N N . ASP A 1 168 ? -4.005 -11.122 17.056 1.00 96.81 168 ASP A N 1
ATOM 1329 C CA . ASP A 1 168 ? -4.058 -12.298 17.930 1.00 96.81 168 ASP A CA 1
ATOM 1330 C C . ASP A 1 168 ? -4.966 -12.045 19.146 1.00 96.81 168 ASP A C 1
ATOM 1332 O O . ASP A 1 168 ? -5.868 -12.841 19.428 1.00 96.81 168 ASP A O 1
ATOM 1336 N N . GLU A 1 169 ? -4.811 -10.899 19.818 1.00 97.31 169 GLU A N 1
ATOM 1337 C CA . GLU A 1 169 ? -5.646 -10.516 20.961 1.00 97.31 169 GLU A CA 1
ATOM 1338 C C . GLU A 1 169 ? -7.126 -10.377 20.569 1.00 97.31 169 GLU A C 1
ATOM 1340 O O . GLU A 1 169 ? -8.005 -10.976 21.196 1.00 97.31 169 GLU A O 1
ATOM 1345 N N . LEU A 1 170 ? -7.431 -9.631 19.503 1.00 96.75 170 LEU A N 1
ATOM 1346 C CA . LEU A 1 170 ? -8.811 -9.414 19.061 1.00 96.75 170 LEU A CA 1
ATOM 1347 C C . LEU A 1 170 ? -9.478 -10.724 18.617 1.00 96.75 170 LEU A C 1
ATOM 1349 O O . LEU A 1 170 ? -10.626 -11.002 18.974 1.00 96.75 170 LEU A O 1
ATOM 1353 N N . LEU A 1 171 ? -8.777 -11.571 17.869 1.00 95.94 171 LEU A N 1
ATOM 1354 C CA . LEU A 1 171 ? -9.320 -12.872 17.488 1.00 95.94 171 LEU A CA 1
ATOM 1355 C C . LEU A 1 171 ? -9.499 -13.778 18.715 1.00 95.94 171 LEU A C 1
ATOM 1357 O O . LEU A 1 171 ? -10.512 -14.484 18.791 1.00 95.94 171 LEU A O 1
ATOM 1361 N N . GLY A 1 172 ? -8.595 -13.713 19.697 1.00 95.31 172 GLY A N 1
ATOM 1362 C CA . GLY A 1 172 ? -8.693 -14.411 20.982 1.00 95.31 172 GLY A CA 1
ATOM 1363 C C . GLY A 1 172 ? -9.906 -13.988 21.817 1.00 95.31 172 GLY A C 1
ATOM 1364 O O . GLY A 1 172 ? -10.599 -14.842 22.371 1.00 95.31 172 GLY A O 1
ATOM 1365 N N . LEU A 1 173 ? -10.247 -12.695 21.819 1.00 96.62 173 LEU A N 1
ATOM 1366 C CA . LEU A 1 173 ? -11.423 -12.137 22.505 1.00 96.62 173 LEU A CA 1
ATOM 1367 C C . LEU A 1 173 ? -12.773 -12.521 21.867 1.00 96.62 173 LEU A C 1
ATOM 1369 O O . LEU A 1 173 ? -13.826 -12.216 22.425 1.00 96.62 173 LEU A O 1
ATOM 1373 N N . GLY A 1 174 ? -12.771 -13.195 20.714 1.00 94.69 174 GLY A N 1
ATOM 1374 C CA . GLY A 1 174 ? -13.995 -13.666 20.058 1.00 94.69 174 GLY A CA 1
ATOM 1375 C C . GLY A 1 174 ? -14.520 -12.766 18.941 1.00 94.69 174 GLY A C 1
ATOM 1376 O O . GLY A 1 174 ? -15.629 -13.000 18.455 1.00 94.69 174 GLY A O 1
ATOM 1377 N N . PHE A 1 175 ? -13.753 -11.766 18.495 1.00 94.8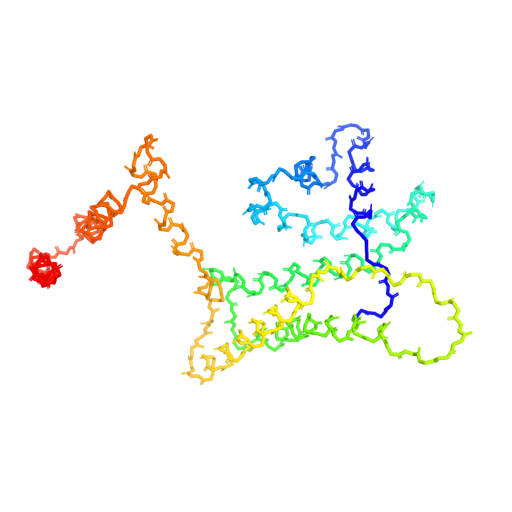8 175 PHE A N 1
ATOM 1378 C CA . PHE A 1 175 ? -14.130 -10.986 17.317 1.00 94.88 175 PHE A CA 1
ATOM 1379 C C . PHE A 1 175 ? -14.099 -11.866 16.056 1.00 94.88 175 PHE A C 1
ATOM 1381 O O . PHE A 1 175 ? -13.149 -12.606 15.815 1.00 94.88 175 PHE A O 1
ATOM 1388 N N . THR A 1 176 ? -15.151 -11.786 15.233 1.00 94.31 176 THR A N 1
ATOM 1389 C CA . THR A 1 176 ? -15.277 -12.601 14.008 1.00 94.31 176 THR A CA 1
ATOM 1390 C C . THR A 1 176 ? -14.241 -12.232 12.950 1.00 94.31 176 THR A C 1
ATOM 1392 O O . THR A 1 176 ? -13.819 -13.083 12.171 1.00 94.31 176 THR A O 1
ATOM 1395 N N . TYR A 1 177 ? -13.879 -10.953 12.884 1.00 95.38 177 TYR A N 1
ATOM 1396 C CA . TYR A 1 177 ? -12.884 -10.447 11.954 1.00 95.38 177 TYR A CA 1
ATOM 1397 C C . TYR A 1 177 ? -12.260 -9.143 12.460 1.00 95.38 177 TYR A C 1
ATOM 1399 O O . TYR A 1 177 ? -12.878 -8.411 13.237 1.00 95.38 177 TYR A O 1
ATOM 1407 N N . VAL A 1 178 ? -11.071 -8.818 11.954 1.00 96.31 178 VAL A N 1
ATOM 1408 C CA . VAL A 1 178 ? -10.314 -7.600 12.264 1.00 96.31 178 VAL A CA 1
ATOM 1409 C C . VAL A 1 178 ? -10.071 -6.795 10.986 1.00 96.31 178 VAL A C 1
ATOM 1411 O O . VAL A 1 178 ? -9.742 -7.341 9.933 1.00 96.31 178 VAL A O 1
ATOM 1414 N N . LEU A 1 179 ? -10.261 -5.476 11.067 1.00 96.06 179 LEU A N 1
ATOM 1415 C CA . LEU A 1 179 ? -10.001 -4.534 9.975 1.00 96.06 179 LEU A CA 1
ATOM 1416 C C . LEU A 1 179 ? -8.721 -3.751 10.270 1.00 96.06 179 LEU A C 1
ATOM 1418 O O . LEU A 1 179 ? -8.775 -2.678 10.869 1.00 96.06 179 LEU A O 1
ATOM 1422 N N . THR A 1 180 ? -7.581 -4.268 9.824 1.00 95.19 180 THR A N 1
ATOM 1423 C CA . THR A 1 180 ? -6.248 -3.661 10.012 1.00 95.19 180 THR A CA 1
ATOM 1424 C C . THR A 1 180 ? -6.144 -2.250 9.437 1.00 95.19 180 THR A C 1
ATOM 1426 O O . THR A 1 180 ? -5.491 -1.387 10.016 1.00 95.19 180 THR A O 1
ATOM 1429 N N . GLY A 1 181 ? -6.921 -1.933 8.394 1.00 93.62 181 GLY A N 1
ATOM 1430 C CA . GLY A 1 181 ? -7.033 -0.573 7.861 1.00 93.62 181 GLY A CA 1
ATOM 1431 C C . GLY A 1 181 ? -7.661 0.447 8.827 1.00 93.62 181 GLY A C 1
ATOM 1432 O O . GLY A 1 181 ? -7.841 1.603 8.449 1.00 93.62 181 GLY A O 1
ATOM 1433 N N . LYS A 1 182 ? -8.057 0.037 10.041 1.00 92.81 182 LYS A N 1
ATOM 1434 C CA . LYS A 1 182 ? -8.478 0.920 11.143 1.00 92.81 182 LYS A CA 1
ATOM 1435 C C . LYS A 1 182 ? -7.349 1.269 12.113 1.00 92.81 182 LYS A C 1
ATOM 1437 O O . LYS A 1 182 ? -7.555 2.159 12.930 1.00 92.81 182 LYS A O 1
ATOM 1442 N N . PHE A 1 183 ? -6.195 0.610 12.021 1.00 93.88 183 PHE A N 1
ATOM 1443 C CA . PHE A 1 183 ? -5.032 0.892 12.866 1.00 93.88 183 PHE A CA 1
ATOM 1444 C C . PHE A 1 183 ? -4.202 2.078 12.352 1.00 93.88 183 PHE A C 1
ATOM 1446 O O . PHE A 1 183 ? -3.410 2.646 13.096 1.00 93.88 183 PHE A O 1
ATOM 1453 N N . ASN A 1 184 ? -4.398 2.488 11.094 1.00 91.69 184 ASN A N 1
ATOM 1454 C CA . ASN A 1 184 ? -3.687 3.617 10.496 1.00 91.69 184 ASN A CA 1
ATOM 1455 C C . ASN A 1 184 ? -4.307 4.988 10.836 1.00 91.69 184 ASN A C 1
ATOM 1457 O O . ASN A 1 184 ? -5.483 5.119 11.184 1.00 91.69 184 ASN A O 1
ATOM 1461 N N . GLN A 1 185 ? -3.502 6.042 10.673 1.00 93.06 185 GLN A N 1
ATOM 1462 C CA . GLN A 1 185 ? -3.897 7.431 10.944 1.00 93.06 185 GLN A CA 1
ATOM 1463 C C . GLN A 1 185 ? -4.699 8.094 9.808 1.00 93.06 185 GLN A C 1
ATOM 1465 O O . GLN A 1 185 ? -5.066 9.269 9.906 1.00 93.06 185 GLN A O 1
ATOM 1470 N N . ASP A 1 186 ? -5.030 7.357 8.741 1.00 90.12 186 ASP A N 1
ATOM 1471 C CA . ASP A 1 186 ? -5.687 7.895 7.544 1.00 90.12 186 ASP A CA 1
ATOM 1472 C C . ASP A 1 186 ? -7.014 8.589 7.859 1.00 90.12 186 ASP A C 1
ATOM 1474 O O . ASP A 1 186 ? -7.459 9.468 7.120 1.00 90.12 186 ASP A O 1
ATOM 1478 N N . CYS A 1 187 ? -7.716 8.150 8.907 1.00 88.88 187 CYS A N 1
ATOM 1479 C CA . CYS A 1 187 ? -8.971 8.761 9.334 1.00 88.88 187 CYS A CA 1
ATOM 1480 C C . CYS A 1 187 ? -8.762 10.199 9.837 1.00 88.88 187 CYS A C 1
ATOM 1482 O O . CYS A 1 187 ? -9.554 11.083 9.500 1.00 88.88 187 CYS A O 1
ATOM 1484 N N . ILE A 1 188 ? -7.673 10.446 10.566 1.00 91.38 188 ILE A N 1
ATOM 1485 C CA . ILE A 1 188 ? -7.295 11.761 11.087 1.00 91.38 188 ILE A CA 1
ATOM 1486 C C . ILE A 1 188 ? -6.760 12.637 9.949 1.00 91.38 188 ILE A C 1
ATOM 1488 O O . ILE A 1 188 ? -7.138 13.803 9.838 1.00 91.38 188 ILE A O 1
ATOM 1492 N N . GLU A 1 189 ? -5.957 12.082 9.040 1.00 91.44 189 GLU A N 1
ATOM 1493 C CA . GLU A 1 189 ? -5.479 12.825 7.867 1.00 91.44 189 GLU A CA 1
ATOM 1494 C C . GLU A 1 189 ? -6.628 13.272 6.958 1.00 91.44 189 GLU A C 1
ATOM 1496 O O . GLU A 1 189 ? -6.689 14.436 6.547 1.00 91.44 189 GLU A O 1
ATOM 1501 N N . ARG A 1 190 ? -7.594 12.378 6.703 1.00 90.31 190 ARG A N 1
ATOM 1502 C CA . ARG A 1 190 ? -8.829 12.710 5.978 1.00 90.31 190 ARG A CA 1
ATOM 1503 C C . ARG A 1 190 ? -9.613 13.808 6.684 1.00 90.31 190 ARG A C 1
ATOM 1505 O O . ARG A 1 190 ? -10.102 14.722 6.024 1.00 90.31 190 ARG A O 1
ATOM 1512 N N . PHE A 1 191 ? -9.701 13.756 8.010 1.00 89.75 191 PHE A N 1
ATOM 1513 C CA . PHE A 1 191 ? -10.352 14.798 8.796 1.00 89.75 191 PHE A CA 1
ATOM 1514 C C . PHE A 1 191 ? -9.661 16.162 8.643 1.00 89.75 191 PHE A C 1
ATOM 1516 O O . PHE A 1 191 ? -10.330 17.165 8.383 1.00 89.75 191 PHE A O 1
ATOM 1523 N N . PHE A 1 192 ? -8.328 16.215 8.700 1.00 90.00 192 PHE A N 1
ATOM 1524 C CA . PHE A 1 192 ? -7.588 17.447 8.418 1.00 90.00 192 PHE A CA 1
ATOM 1525 C C . PHE A 1 192 ? -7.779 17.932 6.979 1.00 90.00 192 PHE A C 1
ATOM 1527 O O . PHE A 1 192 ? -7.877 19.138 6.755 1.00 90.00 192 PHE A O 1
ATOM 1534 N N . GLY A 1 193 ? -7.884 17.016 6.014 1.00 88.88 193 GLY A N 1
ATOM 1535 C CA . GLY A 1 193 ? -8.261 17.334 4.637 1.00 88.88 193 GLY A CA 1
ATOM 1536 C C . GLY A 1 193 ? -9.611 18.050 4.561 1.00 88.88 193 GLY A C 1
ATOM 1537 O O . GLY A 1 193 ? -9.686 19.136 3.994 1.00 88.88 193 GLY A O 1
ATOM 1538 N N . ILE A 1 194 ? -10.643 17.505 5.217 1.00 88.56 194 ILE A N 1
ATOM 1539 C CA . ILE A 1 194 ? -11.984 18.111 5.282 1.00 88.56 194 ILE A CA 1
ATOM 1540 C C . ILE A 1 194 ? -11.920 19.523 5.872 1.00 88.56 194 ILE A C 1
ATOM 1542 O O . ILE A 1 194 ? -12.510 20.443 5.307 1.00 88.56 194 ILE A O 1
ATOM 1546 N N . ILE A 1 195 ? -11.189 19.719 6.977 1.00 88.12 195 ILE A N 1
ATOM 1547 C CA . ILE A 1 195 ? -11.042 21.046 7.594 1.00 88.12 195 ILE A CA 1
ATOM 1548 C C . ILE A 1 195 ? -10.407 22.039 6.619 1.00 88.12 195 ILE A C 1
ATOM 1550 O O . ILE A 1 195 ? -10.922 23.146 6.466 1.00 88.12 195 ILE A O 1
ATOM 1554 N N . ARG A 1 196 ? -9.319 21.657 5.937 1.00 87.81 196 ARG A N 1
ATOM 1555 C CA . ARG A 1 196 ? -8.666 22.531 4.948 1.00 87.81 196 ARG A CA 1
ATOM 1556 C C . ARG A 1 196 ? -9.609 22.859 3.789 1.00 87.81 196 ARG A C 1
ATOM 1558 O O . ARG A 1 196 ? -9.708 24.022 3.422 1.00 87.81 196 ARG A O 1
ATOM 1565 N N . SER A 1 197 ? -10.361 21.878 3.283 1.00 86.88 197 SER A N 1
ATOM 1566 C CA . SER A 1 197 ? -11.351 22.092 2.218 1.00 86.88 197 SER A CA 1
ATOM 1567 C C . SER A 1 197 ? -12.494 23.024 2.635 1.00 86.88 197 SER A C 1
ATOM 1569 O O . SER A 1 197 ? -12.957 23.818 1.820 1.00 86.88 197 SER A O 1
ATOM 1571 N N . CYS A 1 198 ? -12.930 22.985 3.899 1.00 83.69 198 CYS A N 1
ATOM 1572 C CA . CYS A 1 198 ? -13.952 23.906 4.413 1.00 83.69 198 CYS A CA 1
ATOM 1573 C C . CYS A 1 198 ? -13.466 25.364 4.478 1.00 83.69 198 CYS A C 1
ATOM 1575 O O . CYS A 1 198 ? -14.283 26.279 4.443 1.00 83.69 198 CYS A O 1
ATOM 1577 N N . GLY A 1 199 ? -12.149 25.590 4.553 1.00 73.69 199 GLY A N 1
ATOM 1578 C CA . GLY A 1 199 ? -11.538 26.921 4.519 1.00 73.69 199 GLY A CA 1
ATOM 1579 C C . GLY A 1 199 ? -11.553 27.593 3.140 1.00 73.69 199 GLY A C 1
ATOM 1580 O O . GLY A 1 199 ? -11.068 28.720 3.013 1.00 73.69 199 GLY A O 1
ATOM 1581 N N . GLY A 1 200 ? -12.082 26.926 2.105 1.00 78.81 200 GLY A N 1
ATOM 1582 C CA . GLY A 1 200 ? -12.122 27.437 0.736 1.00 78.81 200 GLY A CA 1
ATOM 1583 C C . GLY A 1 200 ? -10.715 27.718 0.211 1.00 78.81 200 GLY A C 1
ATOM 1584 O O . GLY A 1 200 ? -9.879 26.824 0.145 1.00 78.81 200 GLY A O 1
ATOM 1585 N N . SER A 1 201 ? -10.428 28.976 -0.125 1.00 72.38 201 SER A N 1
ATOM 1586 C CA . SER A 1 201 ? -9.100 29.399 -0.595 1.00 72.38 201 SER A CA 1
ATOM 1587 C C . SER A 1 201 ? -8.022 29.401 0.503 1.00 72.38 201 SER A C 1
ATOM 1589 O O . SER A 1 201 ? -6.836 29.534 0.201 1.00 72.38 201 SER A O 1
ATOM 1591 N N . CYS A 1 202 ? -8.397 29.256 1.781 1.00 75.56 202 CYS A N 1
ATOM 1592 C CA . CYS A 1 202 ? -7.467 29.233 2.910 1.00 75.56 202 CYS A CA 1
ATOM 1593 C C . CYS A 1 202 ? -7.077 27.794 3.295 1.00 75.56 202 CYS A C 1
ATOM 1595 O O . CYS A 1 202 ? -7.535 27.240 4.293 1.00 75.56 202 CYS A O 1
ATOM 1597 N N . ASN A 1 203 ? -6.163 27.198 2.523 1.00 76.25 203 ASN A N 1
ATOM 1598 C CA . ASN A 1 203 ? -5.675 25.826 2.745 1.00 76.25 203 ASN A CA 1
ATOM 1599 C C . ASN A 1 203 ? -4.777 25.658 3.990 1.00 76.25 203 ASN A C 1
ATOM 1601 O O . ASN A 1 203 ? -4.365 24.542 4.317 1.00 76.25 203 ASN A O 1
ATOM 1605 N N . LYS A 1 204 ? -4.451 26.756 4.682 1.00 85.81 204 LYS A N 1
ATOM 1606 C CA . LYS A 1 204 ? -3.625 26.791 5.896 1.00 85.81 204 LYS A CA 1
ATOM 1607 C C . LYS A 1 204 ? -4.376 27.556 6.992 1.00 85.81 204 LYS A C 1
ATOM 1609 O O . LYS A 1 204 ? -4.107 28.741 7.191 1.00 85.81 204 LYS A O 1
ATOM 1614 N N . PRO A 1 205 ? -5.345 26.921 7.673 1.00 85.25 205 PRO A N 1
ATOM 1615 C CA . PRO A 1 205 ? -6.122 27.597 8.702 1.00 85.25 205 PRO A CA 1
ATOM 1616 C C . PRO A 1 205 ? -5.219 28.034 9.861 1.00 85.25 205 PRO A C 1
ATOM 1618 O O . PRO A 1 205 ? -4.340 27.290 10.296 1.00 85.25 205 PRO A O 1
ATOM 1621 N N . THR A 1 206 ? -5.462 29.231 10.396 1.00 89.62 206 THR A N 1
ATOM 1622 C CA . THR A 1 206 ? -4.899 29.636 11.693 1.00 89.62 206 THR A CA 1
ATOM 1623 C C . THR A 1 206 ? -5.492 28.779 12.810 1.00 89.62 206 THR A C 1
ATOM 1625 O O . THR A 1 206 ? -6.560 28.193 12.636 1.00 89.62 206 THR A O 1
ATOM 1628 N N . VAL A 1 207 ? -4.858 28.746 13.985 1.00 90.50 207 VAL A N 1
ATOM 1629 C CA . VAL A 1 207 ? -5.367 27.998 15.153 1.00 90.50 207 VAL A CA 1
ATOM 1630 C C . VAL A 1 207 ? -6.825 28.362 15.467 1.00 90.50 207 VAL A C 1
ATOM 1632 O O . VAL A 1 207 ? -7.658 27.476 15.653 1.00 90.50 207 VAL A O 1
ATOM 1635 N N . SER A 1 208 ? -7.168 29.654 15.439 1.00 89.56 208 SER A N 1
ATOM 1636 C CA . SER A 1 208 ? -8.540 30.126 15.668 1.00 89.56 208 SER A CA 1
ATOM 1637 C C . SER A 1 208 ? -9.518 29.617 14.607 1.00 89.56 208 SER A C 1
ATOM 1639 O O . SER A 1 208 ? -10.598 29.136 14.948 1.00 89.56 208 SER A O 1
ATOM 1641 N N . SER A 1 209 ? -9.129 29.675 13.330 1.00 88.38 209 SER A N 1
ATOM 1642 C CA . SER A 1 209 ? -9.968 29.210 12.216 1.00 88.38 209 SER A CA 1
ATOM 1643 C C . SER A 1 209 ? -10.157 27.695 12.264 1.00 88.38 209 SER A C 1
ATOM 1645 O O . SER A 1 209 ? -11.266 27.199 12.087 1.00 88.38 209 SER A O 1
ATOM 1647 N N . PHE A 1 210 ? -9.090 26.955 12.575 1.00 90.38 210 PHE A N 1
ATOM 1648 C CA . PHE A 1 210 ? -9.138 25.512 12.775 1.00 90.38 210 PHE A CA 1
ATOM 1649 C C . PHE A 1 210 ? -10.114 25.150 13.895 1.00 90.38 210 PHE A C 1
ATOM 1651 O O . PHE A 1 210 ? -10.983 24.308 13.694 1.00 90.38 210 PHE A O 1
ATOM 1658 N N . LEU A 1 211 ? -10.024 25.815 15.052 1.00 90.69 211 LEU A N 1
ATOM 1659 C CA . LEU A 1 211 ? -10.900 25.545 16.192 1.00 90.69 211 LEU A CA 1
ATOM 1660 C C . LEU A 1 211 ? -12.370 25.848 15.874 1.00 90.69 211 LEU A C 1
ATOM 1662 O O . LEU A 1 211 ? -13.258 25.092 16.269 1.00 90.69 211 LEU A O 1
ATOM 1666 N N . GLN A 1 212 ? -12.639 26.932 15.142 1.00 88.94 212 GLN A N 1
ATOM 1667 C CA . GLN A 1 212 ? -13.989 27.274 14.690 1.00 88.94 212 GLN A CA 1
ATOM 1668 C C . GLN A 1 212 ? -14.547 26.221 13.722 1.00 88.94 212 GLN A C 1
ATOM 1670 O O . GLN A 1 212 ? -15.662 25.741 13.927 1.00 88.94 212 GLN A O 1
ATOM 1675 N N . LEU A 1 213 ? -13.765 25.810 12.718 1.00 88.56 213 LEU A N 1
ATOM 1676 C CA . LEU A 1 213 ? -14.156 24.776 11.755 1.00 88.56 213 LEU A CA 1
ATOM 1677 C C . LEU A 1 213 ? -14.340 23.412 12.424 1.00 88.56 213 LEU A C 1
ATOM 1679 O O . LEU A 1 213 ? -15.328 22.731 12.167 1.00 88.56 213 LEU A O 1
ATOM 1683 N N . PHE A 1 214 ? -13.443 23.035 13.334 1.00 89.06 214 PHE A N 1
ATOM 1684 C CA . PHE A 1 214 ? -13.547 21.813 14.126 1.00 89.06 214 PHE A CA 1
ATOM 1685 C C . PHE A 1 214 ? -14.869 21.766 14.904 1.00 89.06 214 PHE A C 1
ATOM 1687 O O . PHE A 1 214 ? -15.620 20.791 14.811 1.00 89.06 214 PHE A O 1
ATOM 1694 N N . ARG A 1 215 ? -15.193 22.847 15.631 1.00 86.75 215 ARG A N 1
ATOM 1695 C CA . ARG A 1 215 ? -16.453 22.982 16.382 1.00 86.75 215 ARG A CA 1
ATOM 1696 C C . ARG A 1 215 ? -17.668 22.891 15.460 1.00 86.75 215 ARG A C 1
ATOM 1698 O O . ARG A 1 215 ? -18.612 22.167 15.765 1.00 86.75 215 ARG A O 1
ATOM 1705 N N . MET A 1 216 ? -17.626 23.589 14.325 1.00 85.69 216 MET A N 1
ATOM 1706 C CA . MET A 1 216 ? -18.702 23.575 13.336 1.00 85.69 216 MET A CA 1
ATOM 1707 C C . MET A 1 216 ? -18.938 22.169 12.775 1.00 85.69 216 MET A C 1
ATOM 1709 O O . MET A 1 216 ? -20.076 21.712 12.762 1.00 85.69 216 MET A O 1
ATOM 1713 N N . LEU A 1 217 ? -17.885 21.453 12.371 1.00 85.06 217 LEU A N 1
ATOM 1714 C CA . LEU A 1 217 ? -17.998 20.096 11.824 1.00 85.06 217 LEU A CA 1
ATOM 1715 C C . LEU A 1 217 ? -18.506 19.096 12.867 1.00 85.06 217 LEU A C 1
ATOM 1717 O O . LEU A 1 217 ? -19.350 18.259 12.550 1.00 85.06 217 LEU A O 1
ATOM 1721 N N . THR A 1 218 ? -18.052 19.225 14.116 1.00 82.69 218 THR A N 1
ATOM 1722 C CA . THR A 1 218 ? -18.488 18.362 15.227 1.00 82.69 218 THR A CA 1
ATOM 1723 C C . THR A 1 218 ? -19.982 18.519 15.514 1.00 82.69 218 THR A C 1
ATOM 1725 O O . THR A 1 218 ? -20.638 17.551 15.877 1.00 82.69 218 THR A O 1
ATOM 1728 N N . LEU A 1 219 ? -20.540 19.715 15.309 1.00 80.56 219 LEU A N 1
ATOM 1729 C CA . LEU A 1 219 ? -21.980 19.963 15.398 1.00 80.56 219 LEU A CA 1
ATOM 1730 C C . LEU A 1 219 ? -22.730 19.541 14.129 1.00 80.56 219 LEU A C 1
ATOM 1732 O O . LEU A 1 219 ? -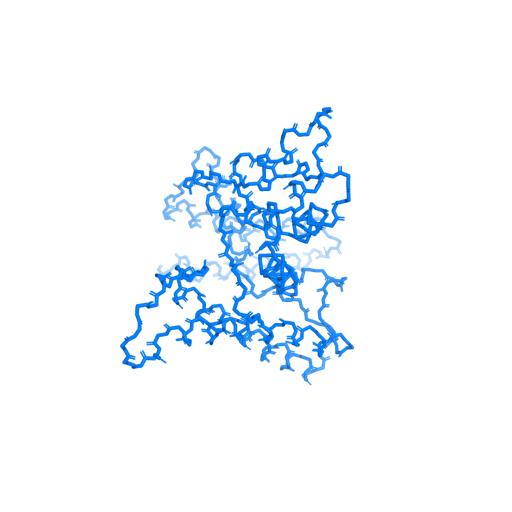23.818 18.972 14.200 1.00 80.56 219 LEU A O 1
ATOM 1736 N N . TYR A 1 220 ? -22.162 19.818 12.958 1.00 80.06 220 TYR A N 1
ATOM 1737 C CA . TYR A 1 220 ? -22.825 19.628 11.672 1.00 80.06 220 TYR A CA 1
ATOM 1738 C C . TYR A 1 220 ? -23.058 18.152 11.330 1.00 80.06 220 TYR A C 1
ATOM 1740 O O . TYR A 1 220 ? -24.152 17.787 10.903 1.00 80.06 220 TYR A O 1
ATOM 1748 N N . TYR A 1 221 ? -22.062 17.281 11.523 1.00 74.88 221 TYR A N 1
ATOM 1749 C CA . TYR A 1 221 ? -22.185 15.871 11.131 1.00 74.88 221 TYR A CA 1
ATOM 1750 C C . TYR A 1 221 ? -23.278 15.111 11.905 1.00 74.88 221 TYR A C 1
ATOM 1752 O O . TYR A 1 221 ? -24.124 14.484 11.254 1.00 74.88 221 TYR A O 1
ATOM 1760 N N . PRO A 1 222 ? -23.344 15.184 13.250 1.00 70.81 222 PRO A N 1
ATOM 1761 C CA . PRO A 1 222 ? -24.434 14.566 14.001 1.00 70.81 222 PRO A CA 1
ATOM 1762 C C . PRO A 1 222 ? -25.795 15.149 13.614 1.00 70.81 222 PRO A C 1
ATOM 1764 O O . PRO A 1 222 ? -26.728 14.403 13.334 1.00 70.81 222 PRO A O 1
ATOM 1767 N N . THR A 1 223 ? -25.909 16.478 13.511 1.00 68.31 223 THR A N 1
ATOM 1768 C CA . THR A 1 223 ? -27.195 17.137 13.219 1.00 68.31 223 THR A CA 1
ATOM 1769 C C . THR A 1 223 ? -27.732 16.813 11.831 1.00 68.31 223 THR A C 1
ATOM 1771 O O . THR A 1 223 ? -28.913 16.497 11.694 1.00 68.31 223 THR A O 1
ATOM 1774 N N . LYS A 1 224 ? -26.877 16.798 10.805 1.00 68.00 224 LYS A N 1
ATOM 1775 C CA . LYS A 1 224 ? -27.260 16.392 9.447 1.00 68.00 224 LYS A CA 1
ATOM 1776 C C . LYS A 1 224 ? -27.750 14.943 9.390 1.00 68.00 224 LYS A C 1
ATOM 1778 O O . LYS A 1 224 ? -28.761 14.670 8.748 1.00 68.00 224 LYS A O 1
ATOM 1783 N N . THR A 1 225 ? -27.057 14.031 10.071 1.00 61.56 225 THR A N 1
ATOM 1784 C CA . THR A 1 225 ? -27.424 12.602 10.112 1.00 61.56 225 THR A CA 1
ATOM 1785 C C . THR A 1 225 ? -28.793 12.396 10.763 1.00 61.56 225 THR A C 1
ATOM 1787 O O . THR A 1 225 ? -29.580 11.560 10.319 1.00 61.56 225 THR A O 1
ATOM 1790 N N . ILE A 1 226 ? -29.111 13.214 11.769 1.00 58.56 226 ILE A N 1
ATOM 1791 C CA . ILE A 1 226 ? -30.396 13.172 12.461 1.00 58.56 226 ILE A CA 1
ATOM 1792 C C . ILE A 1 226 ? -31.526 13.759 11.599 1.00 58.56 226 ILE A C 1
ATOM 1794 O O . ILE A 1 226 ? -32.625 13.215 11.603 1.00 58.56 226 ILE A O 1
ATOM 1798 N N . ILE A 1 227 ? -31.280 14.828 10.829 1.00 58.72 227 ILE A N 1
ATOM 1799 C CA . ILE A 1 227 ? -32.296 15.422 9.935 1.00 58.72 227 ILE A CA 1
ATOM 1800 C C . ILE A 1 227 ? -32.719 14.438 8.830 1.00 58.72 227 ILE A C 1
ATOM 1802 O O . ILE A 1 227 ? -33.890 14.425 8.460 1.00 58.72 227 ILE A O 1
ATOM 1806 N N . GLY A 1 228 ? -31.796 13.603 8.339 1.00 52.88 228 GLY A N 1
ATOM 1807 C CA . GLY A 1 228 ? -32.060 12.605 7.293 1.00 52.88 228 GLY A CA 1
ATOM 1808 C C . GLY A 1 228 ? -32.557 11.233 7.773 1.00 52.88 228 GLY A C 1
ATOM 1809 O O . GLY A 1 228 ? -32.833 10.385 6.930 1.00 52.88 228 GLY A O 1
ATOM 1810 N N . SER A 1 229 ? -32.663 10.995 9.084 1.00 52.16 229 SER A N 1
ATOM 1811 C CA . SER A 1 229 ? -33.113 9.714 9.654 1.00 52.16 229 SER A CA 1
ATOM 1812 C C . SER A 1 229 ? -34.520 9.834 10.259 1.00 52.16 229 SER A C 1
ATOM 1814 O O . SER A 1 229 ? -34.845 10.858 10.867 1.00 52.16 229 SER A O 1
ATOM 1816 N N . ASN A 1 230 ? -35.340 8.778 10.145 1.00 55.66 230 ASN A N 1
ATOM 1817 C CA . ASN A 1 230 ? -36.642 8.642 10.827 1.00 55.66 230 ASN A CA 1
ATOM 1818 C C . ASN A 1 230 ? -36.440 8.424 12.339 1.00 55.66 230 ASN A C 1
ATOM 1820 O O . ASN A 1 230 ? -36.656 7.335 12.857 1.00 55.66 230 ASN A O 1
ATOM 1824 N N . VAL A 1 231 ? -35.952 9.451 13.030 1.00 55.94 231 VAL A N 1
ATOM 1825 C CA . VAL A 1 231 ? -35.749 9.463 14.484 1.00 55.94 231 VAL A CA 1
ATOM 1826 C C . VAL A 1 231 ? -36.800 10.382 15.094 1.00 55.94 231 VAL A C 1
ATOM 1828 O O . VAL A 1 231 ? -36.894 11.549 14.693 1.00 55.94 231 VAL A O 1
ATOM 1831 N N . ASP A 1 232 ? -37.575 9.858 16.045 1.00 53.47 232 ASP A N 1
ATOM 1832 C CA . ASP A 1 232 ? -38.627 10.591 16.749 1.00 53.47 232 ASP A CA 1
ATOM 1833 C C . ASP A 1 232 ? -38.085 11.884 17.384 1.00 53.47 232 ASP A C 1
ATOM 1835 O O . ASP A 1 232 ? -36.959 11.957 17.886 1.00 53.47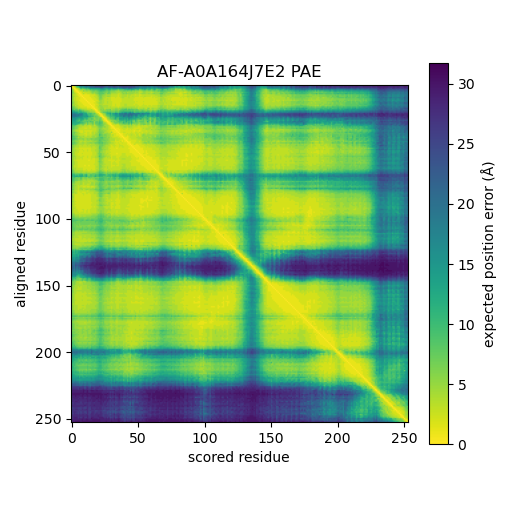 232 ASP A O 1
ATOM 1839 N N . GLY A 1 233 ? -38.898 12.947 17.363 1.00 56.19 233 GLY A N 1
ATOM 1840 C CA . GLY A 1 233 ? -38.472 14.312 17.711 1.00 56.19 233 GLY A CA 1
ATOM 1841 C C . GLY A 1 233 ? -37.908 14.494 19.130 1.00 56.19 233 GLY A C 1
ATOM 1842 O O . GLY A 1 233 ? -37.212 15.478 19.385 1.00 56.19 233 GLY A O 1
ATOM 1843 N N . VAL A 1 234 ? -38.161 13.547 20.037 1.00 55.81 234 VAL A N 1
ATOM 1844 C CA . VAL A 1 234 ? -37.691 13.566 21.430 1.00 55.81 234 VAL A CA 1
ATOM 1845 C C . VAL A 1 234 ? -36.198 13.220 21.531 1.00 55.81 234 VAL A C 1
ATOM 1847 O O . VAL A 1 234 ? -35.447 13.956 22.171 1.00 55.81 234 VAL A O 1
ATOM 1850 N N . GLU A 1 235 ? -35.724 12.176 20.842 1.00 56.06 235 GLU A N 1
ATOM 1851 C CA . GLU A 1 235 ? -34.302 11.781 20.861 1.00 56.06 235 GLU A CA 1
ATOM 1852 C C . GLU A 1 235 ? -33.405 12.828 20.187 1.00 56.06 235 GLU A C 1
ATOM 1854 O O . GLU A 1 235 ? -32.299 13.123 20.651 1.00 56.06 235 GLU A O 1
ATOM 1859 N N . ARG A 1 236 ? -33.926 13.474 19.136 1.00 56.72 236 ARG A N 1
ATOM 1860 C CA . ARG A 1 236 ? -33.263 14.572 18.416 1.00 56.72 236 ARG A CA 1
ATOM 1861 C C . ARG A 1 236 ? -32.945 15.763 19.338 1.00 56.72 236 ARG A C 1
ATOM 1863 O O . ARG A 1 236 ? -31.884 16.371 19.199 1.00 56.72 236 ARG A O 1
ATOM 1870 N N . MET A 1 237 ? -33.819 16.078 20.299 1.00 55.12 237 MET A N 1
ATOM 1871 C CA . MET A 1 237 ? -33.623 17.166 21.272 1.00 55.12 237 MET A CA 1
ATOM 1872 C C . MET A 1 237 ? -32.639 16.808 22.394 1.00 55.12 237 MET A C 1
ATOM 1874 O O . MET A 1 237 ? -31.845 17.663 22.786 1.00 55.12 237 MET A O 1
ATOM 1878 N N . VAL A 1 238 ? -32.648 15.560 22.877 1.00 60.88 238 VAL A N 1
ATOM 1879 C CA . VAL A 1 238 ? -31.751 15.088 23.954 1.00 60.88 238 VAL A CA 1
ATOM 1880 C C . VAL A 1 238 ? -30.288 15.041 23.500 1.00 60.88 238 VAL A C 1
ATOM 1882 O O . VAL A 1 238 ? -29.387 15.428 24.242 1.00 60.88 238 VAL A O 1
ATOM 1885 N N . LEU A 1 239 ? -30.034 14.626 22.257 1.00 59.81 239 LEU A N 1
ATOM 1886 C CA . LEU A 1 239 ? -28.690 14.661 21.674 1.00 59.81 239 LEU A CA 1
ATOM 1887 C C . LEU A 1 239 ? -28.179 16.099 21.522 1.00 59.81 239 LEU A C 1
ATOM 1889 O O . LEU A 1 239 ? -27.065 16.414 21.933 1.00 59.81 239 LEU A O 1
ATOM 1893 N N . LEU A 1 240 ? -29.000 17.001 20.981 1.00 58.94 240 LEU A N 1
ATOM 1894 C CA . LEU A 1 240 ? -28.629 18.409 20.812 1.00 58.94 240 LEU A CA 1
ATOM 1895 C C . LEU A 1 240 ? -28.351 19.118 22.147 1.00 58.94 240 LEU A C 1
ATOM 1897 O O . LEU A 1 240 ? -27.420 19.924 22.225 1.00 58.94 240 LEU A O 1
ATOM 1901 N N . SER A 1 241 ? -29.131 18.828 23.194 1.00 60.47 241 SER A N 1
ATOM 1902 C CA . SER A 1 241 ? -28.912 19.402 24.524 1.00 60.47 241 SER A CA 1
ATOM 1903 C C . SER A 1 241 ? -27.647 18.853 25.187 1.00 60.47 241 SER A C 1
ATOM 1905 O O . SER A 1 241 ? -26.866 19.645 25.714 1.00 60.47 241 SER A O 1
ATOM 1907 N N . SER A 1 242 ? -27.362 17.550 25.068 1.00 62.56 242 SER A N 1
ATOM 1908 C CA . SER A 1 242 ? -26.132 16.969 25.626 1.00 62.56 242 SER A CA 1
ATOM 1909 C C . SER A 1 242 ? -24.870 17.518 24.944 1.00 62.56 242 SER A C 1
ATOM 1911 O O . SER A 1 242 ? -23.904 17.873 25.623 1.00 62.56 242 SER A O 1
ATOM 1913 N N . TYR A 1 243 ? -24.897 17.702 23.617 1.00 62.22 243 TYR A N 1
ATOM 1914 C CA . TYR A 1 243 ? -23.797 18.322 22.870 1.00 62.22 243 TYR A CA 1
ATOM 1915 C C . TYR A 1 243 ? -23.609 19.799 23.231 1.00 62.22 243 TYR A C 1
ATOM 1917 O O . TYR A 1 243 ? -22.475 20.261 23.378 1.00 62.22 243 TYR A O 1
ATOM 1925 N N . LYS A 1 244 ? -24.705 20.547 23.409 1.00 61.31 244 LYS A N 1
ATOM 1926 C CA . LYS A 1 244 ? -24.666 21.942 23.872 1.00 61.31 244 LYS A CA 1
ATOM 1927 C C . LYS A 1 244 ? -24.013 22.052 25.250 1.00 61.31 244 LYS A C 1
ATOM 1929 O O . LYS A 1 244 ? -23.176 22.932 25.452 1.00 61.31 244 LYS A O 1
ATOM 1934 N N . ASP A 1 245 ? -24.373 21.176 26.180 1.00 62.69 245 ASP A N 1
ATOM 1935 C CA . ASP A 1 245 ? -23.827 21.186 27.538 1.00 62.69 245 ASP A CA 1
ATOM 1936 C C . ASP A 1 245 ? -22.355 20.756 27.565 1.00 62.69 245 ASP A C 1
ATOM 1938 O O . ASP A 1 245 ? -21.552 21.343 28.296 1.00 62.69 245 ASP A O 1
ATOM 1942 N N . TRP A 1 246 ? -21.966 19.806 26.710 1.00 63.97 246 TRP A N 1
ATOM 1943 C CA . TRP A 1 246 ? -20.567 19.421 26.525 1.00 63.97 246 TRP A CA 1
ATOM 1944 C C . TRP A 1 246 ? -19.730 20.573 25.954 1.00 63.97 246 TRP A C 1
ATOM 1946 O O . TRP A 1 246 ? -18.687 20.913 26.509 1.00 63.97 246 TRP A O 1
ATOM 1956 N N . LEU A 1 247 ? -20.212 21.257 24.913 1.00 59.97 247 LEU A N 1
ATOM 1957 C CA . LEU A 1 247 ? -19.510 22.404 24.329 1.00 59.97 247 LEU A CA 1
ATOM 1958 C C . LEU A 1 247 ? -19.391 23.577 25.305 1.00 59.97 247 LEU A C 1
ATOM 1960 O O . LEU A 1 247 ? -18.331 24.194 25.383 1.00 59.97 247 LEU A O 1
ATOM 1964 N N . LYS A 1 248 ? -20.429 23.864 26.100 1.00 60.50 248 LYS A N 1
ATOM 1965 C CA . LYS A 1 248 ? -20.362 24.906 27.137 1.00 60.50 248 LYS A CA 1
ATOM 1966 C C . LYS A 1 248 ? -19.272 24.632 28.175 1.00 60.50 248 LYS A C 1
ATOM 1968 O O . LYS A 1 248 ? -18.602 25.573 28.589 1.00 60.50 248 LYS A O 1
ATOM 1973 N N . LYS A 1 249 ? -19.042 23.368 28.549 1.00 59.28 249 LYS A N 1
ATOM 1974 C CA . LYS A 1 249 ? -17.971 22.992 29.493 1.00 59.28 249 LYS A CA 1
ATOM 1975 C C . LYS A 1 249 ? -16.559 23.285 28.968 1.00 59.28 249 LYS A C 1
ATOM 1977 O O . LYS A 1 249 ? -15.667 23.514 29.776 1.00 59.28 249 LYS A O 1
ATOM 1982 N N . PHE A 1 250 ? -16.361 23.316 27.649 1.00 56.00 250 PHE A N 1
ATOM 1983 C CA . PHE A 1 250 ? -15.066 23.606 27.015 1.00 56.00 250 PHE A CA 1
ATOM 1984 C C . PHE A 1 250 ? -14.913 25.055 26.520 1.00 56.00 250 PHE A C 1
ATOM 1986 O O . PHE A 1 250 ? -13.831 25.434 26.083 1.00 56.00 250 PHE A O 1
ATOM 1993 N N . VAL A 1 251 ? -15.978 25.863 26.552 1.00 52.28 251 VAL A N 1
ATOM 1994 C CA . VAL A 1 251 ? -15.976 27.265 26.084 1.00 52.28 251 VAL A CA 1
ATOM 1995 C C . VAL A 1 251 ? -15.714 28.269 27.217 1.00 52.28 251 VAL A C 1
ATOM 1997 O O . VAL A 1 251 ? -15.291 29.384 26.937 1.00 52.28 251 VAL A O 1
ATOM 2000 N N . TYR A 1 252 ? -15.914 27.877 28.480 1.00 45.38 252 TYR A N 1
ATOM 2001 C CA . TYR A 1 252 ? -15.717 28.735 29.661 1.00 45.38 252 TYR A CA 1
ATOM 2002 C C . TYR A 1 252 ? -14.524 28.316 30.541 1.00 45.38 252 TYR A C 1
ATOM 2004 O O . TYR A 1 252 ? -14.594 28.400 31.767 1.00 45.38 252 TYR A O 1
ATOM 2012 N N . LYS A 1 253 ? -13.431 27.867 29.922 1.00 38.84 253 LYS A N 1
ATOM 2013 C CA . LYS A 1 253 ? -12.105 27.821 30.550 1.00 38.84 253 LYS A CA 1
ATOM 2014 C C . LYS A 1 253 ? -11.122 28.625 29.720 1.00 38.84 253 LYS A C 1
ATOM 2016 O O . LYS A 1 253 ? -11.178 28.480 28.479 1.00 38.84 253 LYS A O 1
#

Nearest PDB structures (foldseek):
  6p5a-assembly1_G  TM=7.866E-01  e=3.477E-07  Drosophila melanogaster
  7wsw-assembly1_C  TM=1.596E-01  e=4.813E+00  Arabidopsis thaliana

Foldseek 3Di:
DAPFDDDLVLLVVLCVVQCPDPPRPRLLPPDDVCLSDPDPVSVPVVVSVLSSLALSVLVSLVCQLPDPVDVVSVVVSVRCNVVSVRSVLVNLLVLQLQQADPVSWAFPVCLVVSLVSLVVLLCLLVNLVVVPDDDDDDPDDPRDDRPDDNVVSVVSNVVSVVLNVVQVVCNVVPDRTHRSSVVDCVVVVVVLVVLLVVVPVRNDDDPVSSVVSVLVCVVPPVLVVVVPDPDPPVVSVVVVVVSVVVVVVVVPD

Sequence (253 aa):
MSGKLVSWTHVEELFATDSSTVGGLQACSRLTPVHIHPTNMQKMNVSLAAQVLSKSVADLFRYYRTQTEDPELALRFKDTEGTEELFRLINDVFDIMNGRCRKNAISRDDWEGKKDVLELLTHIDESECYGWDFEDGFDCPPLYPAFASTLTLSTLRVTILSTIDLVDELLGLGFTYVLTGKFNQDCIERFFGIIRSCGGSCNKPTVSSFLQLFRMLTLYYPTKTIIGSNVDGVERMVLLSSYKDWLKKFVYK

Mean predicted aligned error: 10.91 Å

Secondary structure (DSSP, 8-state):
--S----HHHHHHHHHHHHH-TTS--TTTT--HHHHS--TTGGG-HHHHHHHTSHHHHHHHHHHHH-SS-HHHHHHTGGGHHHHHHHHHHHHHHHHHT--SGGG-B-TTTHHHHHHHHHHHHTHHHHHHTTS---SS--PPPPPP-SS-HHHHHHHHHHHHHHHHHHHHHHHTT-S-B-GGGSSTHHHHHHHHHHHHHTTT-SS--HHHHHHHHHHHHHHHHHHHHHTS---HHHHHHHHHHHHHHHHHHH--

Organism: NCBI:txid35525

InterPro domains:
  IPR048366 Transposable element P transposase-like, GTP-binding insertion domain [PF21788] (3-101)
  IPR048367 Transposable element P transposase-like, RNase H, C-terminal domain [PF21789] (182-215)

pLDDT: mean 80.42, std 15.8, range [38.84, 97.31]

Solvent-accessible surface area (backbone atoms only — not comparable to full-atom values): 14830 Å² total; per-residue (Å²): 133,84,92,55,56,67,60,71,64,59,56,54,52,50,50,54,52,42,71,64,42,88,83,81,70,40,90,57,77,81,71,48,69,61,64,79,64,51,51,83,74,51,69,72,36,62,68,49,55,52,56,65,35,20,54,69,47,23,50,46,49,51,47,48,39,65,41,78,90,43,62,68,58,14,58,74,36,60,64,42,58,35,40,27,54,50,22,38,51,52,31,54,40,50,51,60,54,47,5,77,48,84,91,49,35,44,34,82,89,56,36,65,71,51,48,52,54,46,53,59,61,48,49,50,57,60,64,63,54,66,77,72,78,78,87,83,95,67,94,68,76,81,78,75,78,67,98,58,54,71,67,56,46,54,51,50,37,53,52,49,54,53,48,50,53,52,49,54,50,44,49,71,75,65,48,77,57,45,51,41,41,67,76,55,67,61,67,58,54,51,50,54,48,51,54,26,59,71,45,59,92,42,70,73,64,50,72,69,55,44,53,52,50,52,53,49,49,67,52,46,56,61,51,54,55,52,74,77,41,102,63,62,75,65,62,62,49,54,54,54,50,53,52,51,56,53,52,52,69,68,67,79,112

Radius of gyration: 24.96 Å; Cα contacts (8 Å, |Δi|>4): 185; chains: 1; bounding box: 80×49×61 Å